Protein AF-A0A0D2MMM8-F1 (afdb_monomer)

pLDDT: mean 71.15, std 21.33, range [27.64, 94.31]

Radius of gyration: 20.74 Å; Cα contacts (8 Å, |Δi|>4): 134; chains: 1; bounding box: 39×38×93 Å

Structure (mmCIF, N/CA/C/O backbone):
data_AF-A0A0D2MMM8-F1
#
_entry.id   AF-A0A0D2MMM8-F1
#
loop_
_atom_site.group_PDB
_atom_site.id
_atom_site.type_symbol
_atom_site.label_atom_id
_atom_site.label_alt_id
_atom_site.label_comp_id
_atom_site.label_asym_id
_atom_site.label_entity_id
_atom_site.label_seq_id
_atom_site.pdbx_PDB_ins_code
_atom_site.Cartn_x
_atom_site.Cartn_y
_atom_site.Cartn_z
_atom_site.occupancy
_atom_site.B_iso_or_equiv
_atom_site.auth_seq_id
_atom_site.auth_comp_id
_atom_site.auth_asym_id
_atom_site.auth_atom_id
_atom_site.pdbx_PDB_model_num
ATOM 1 N N . VAL A 1 1 ? -11.284 23.312 9.040 1.00 32.44 1 VAL A N 1
ATOM 2 C CA . VAL A 1 1 ? -9.900 22.818 9.232 1.00 32.44 1 VAL A CA 1
ATOM 3 C C . VAL A 1 1 ? -9.971 21.723 10.280 1.00 32.44 1 VAL A C 1
ATOM 5 O O . VAL A 1 1 ? -10.141 22.041 11.447 1.00 32.44 1 VAL A O 1
ATOM 8 N N . TYR A 1 2 ? -10.001 20.458 9.862 1.00 27.64 2 TYR A N 1
ATOM 9 C CA . TYR A 1 2 ? -10.094 19.329 10.790 1.00 27.64 2 TYR A CA 1
ATOM 10 C C . TYR A 1 2 ? -8.681 18.893 11.203 1.00 27.64 2 TYR A C 1
ATOM 12 O O . TYR A 1 2 ? -7.832 18.751 10.319 1.00 27.64 2 TYR A O 1
ATOM 20 N N . PRO A 1 3 ? -8.394 18.715 12.502 1.00 31.02 3 PRO A N 1
ATOM 21 C CA . PRO A 1 3 ? -7.120 18.161 12.937 1.00 31.02 3 PRO A CA 1
ATOM 22 C C . PRO A 1 3 ? -7.066 16.672 12.576 1.00 31.02 3 PRO A C 1
ATOM 24 O O . PRO A 1 3 ? -8.048 15.952 12.742 1.00 31.02 3 PRO A O 1
ATOM 27 N N . ILE A 1 4 ? -5.923 16.220 12.065 1.00 35.84 4 ILE A N 1
ATOM 28 C CA . ILE A 1 4 ? -5.639 14.798 11.857 1.00 35.84 4 ILE A CA 1
ATOM 29 C C . ILE A 1 4 ? -5.143 14.252 13.198 1.00 35.84 4 ILE A C 1
ATOM 31 O O . ILE A 1 4 ? -4.140 14.733 13.725 1.00 35.84 4 ILE A O 1
ATOM 35 N N . PHE A 1 5 ? -5.864 13.283 13.755 1.00 39.22 5 PHE A N 1
ATOM 36 C CA . PHE A 1 5 ? -5.585 12.676 15.055 1.00 39.22 5 PHE A CA 1
ATOM 37 C C . PHE A 1 5 ? -5.089 11.239 14.866 1.00 39.22 5 PHE A C 1
ATOM 39 O O . PHE A 1 5 ? -5.664 10.482 14.089 1.00 39.22 5 PHE A O 1
ATOM 46 N N . PHE A 1 6 ? -4.038 10.858 15.590 1.00 39.97 6 PHE A N 1
ATOM 47 C CA . PHE A 1 6 ? -3.585 9.470 15.684 1.00 39.97 6 PHE A CA 1
ATOM 48 C C . PHE A 1 6 ? -4.071 8.859 17.000 1.00 39.97 6 PHE A C 1
ATOM 50 O O . PHE A 1 6 ? -3.842 9.465 18.051 1.00 39.97 6 PHE A O 1
ATOM 57 N N . PRO A 1 7 ? -4.649 7.650 16.996 1.00 39.62 7 PRO A N 1
ATOM 58 C CA . PRO A 1 7 ? -4.809 6.877 18.214 1.00 39.62 7 PRO A CA 1
ATOM 59 C C . PRO A 1 7 ? -3.517 6.119 18.527 1.00 39.62 7 PRO A C 1
ATOM 61 O O . PRO A 1 7 ? -3.037 5.315 17.730 1.00 39.62 7 PRO A O 1
ATOM 64 N N . ILE A 1 8 ? -2.969 6.353 19.716 1.00 43.00 8 ILE A N 1
ATOM 65 C CA . ILE A 1 8 ? -1.971 5.471 20.324 1.00 43.00 8 ILE A CA 1
ATOM 66 C C . ILE A 1 8 ? -2.743 4.562 21.284 1.00 43.00 8 ILE A C 1
ATOM 68 O O . ILE A 1 8 ? -3.225 5.024 22.318 1.00 43.00 8 ILE A O 1
ATOM 72 N N . PHE A 1 9 ? -2.904 3.283 20.939 1.00 40.59 9 PHE A N 1
ATOM 73 C CA . PHE A 1 9 ? -3.550 2.304 21.817 1.00 40.59 9 PHE A CA 1
ATOM 74 C C . PHE A 1 9 ? -2.547 1.787 22.856 1.00 40.59 9 PHE A C 1
ATOM 76 O O . PHE A 1 9 ? -1.789 0.854 22.604 1.00 40.59 9 PHE A O 1
ATOM 83 N N . GLY A 1 10 ? -2.539 2.400 24.040 1.00 35.59 10 GLY A N 1
ATOM 84 C CA . GLY A 1 10 ? -1.899 1.838 25.228 1.00 35.59 10 GLY A CA 1
ATOM 85 C C . GLY A 1 10 ? -2.845 0.859 25.924 1.00 35.59 10 GLY A C 1
ATOM 86 O O . GLY A 1 10 ? -3.932 1.244 26.353 1.00 35.59 10 GLY A O 1
ATOM 87 N N . PHE A 1 11 ? -2.450 -0.412 26.026 1.00 40.50 11 PHE A N 1
ATOM 88 C CA . PHE A 1 11 ? -3.162 -1.409 26.826 1.00 40.50 11 PHE A CA 1
ATOM 89 C C . PHE A 1 11 ? -3.193 -0.950 28.294 1.00 40.50 11 PHE A C 1
ATOM 91 O O . PHE A 1 11 ? -2.146 -0.762 28.905 1.00 40.50 11 PHE A O 1
ATOM 98 N N . GLN A 1 12 ? -4.403 -0.849 28.843 1.00 40.41 12 GLN A N 1
ATOM 99 C CA . GLN A 1 12 ? -4.768 -0.397 30.193 1.00 40.41 12 GLN A CA 1
ATOM 100 C C . GLN A 1 12 ? -4.979 1.118 30.356 1.00 40.41 12 GLN A C 1
ATOM 102 O O . GLN A 1 12 ? -4.049 1.901 30.504 1.00 40.41 12 GLN A O 1
ATOM 107 N N . SER A 1 13 ? -6.260 1.469 30.503 1.00 35.06 13 SER A N 1
ATOM 108 C CA . SER A 1 13 ? -6.807 2.767 30.924 1.00 35.06 13 SER A CA 1
ATOM 109 C C . SER A 1 13 ? -6.968 3.814 29.820 1.00 35.06 13 SER A C 1
ATOM 111 O O . SER A 1 13 ? -6.017 4.337 29.253 1.00 35.06 13 SER A O 1
ATOM 113 N N . SER A 1 14 ? -8.234 4.136 29.563 1.00 43.03 14 SER A N 1
ATOM 114 C CA . SER A 1 14 ? -8.752 5.136 28.636 1.00 43.03 14 SER A CA 1
ATOM 115 C C . SER A 1 14 ? -8.178 6.532 28.898 1.00 43.03 14 SER A C 1
ATOM 117 O O . SER A 1 14 ? -8.782 7.338 29.598 1.00 43.03 14 SER A O 1
ATOM 119 N N . PHE A 1 15 ? -7.033 6.850 28.305 1.00 37.38 15 PHE A N 1
ATOM 120 C CA . PHE A 1 15 ? -6.603 8.231 28.129 1.00 37.38 15 PHE A CA 1
ATOM 121 C C . PHE A 1 15 ? -6.276 8.463 26.660 1.00 37.38 15 PHE A C 1
ATOM 123 O O . PHE A 1 15 ? -5.220 8.091 26.156 1.00 37.38 15 PHE A O 1
ATOM 130 N N . LEU A 1 16 ? -7.222 9.106 25.979 1.00 37.97 16 LEU A N 1
ATOM 131 C CA . LEU A 1 16 ? -6.989 9.801 24.722 1.00 37.97 16 LEU A CA 1
ATOM 132 C C . LEU A 1 16 ? -6.010 10.943 25.029 1.00 37.97 16 LEU A C 1
ATOM 134 O O . LEU A 1 16 ? -6.403 12.018 25.478 1.00 37.97 16 LEU A O 1
ATOM 138 N N . ILE A 1 17 ? -4.711 10.691 24.878 1.00 36.75 17 ILE A N 1
ATOM 139 C CA . ILE A 1 17 ? -3.708 11.752 24.948 1.00 36.75 17 ILE A CA 1
ATOM 140 C C . ILE A 1 17 ? -3.686 12.426 23.579 1.00 36.75 17 ILE A C 1
ATOM 142 O O . ILE A 1 17 ? -3.093 11.939 22.619 1.00 36.75 17 ILE A O 1
ATOM 146 N N . PHE A 1 18 ? -4.380 13.559 23.501 1.00 43.94 18 PHE A N 1
ATOM 147 C CA . PHE A 1 18 ? -4.355 14.465 22.364 1.00 43.94 18 PHE A CA 1
ATOM 148 C C . PHE A 1 18 ? -3.032 15.223 22.386 1.00 43.94 18 PHE A C 1
ATOM 150 O O . PHE A 1 18 ? -2.858 16.149 23.177 1.00 43.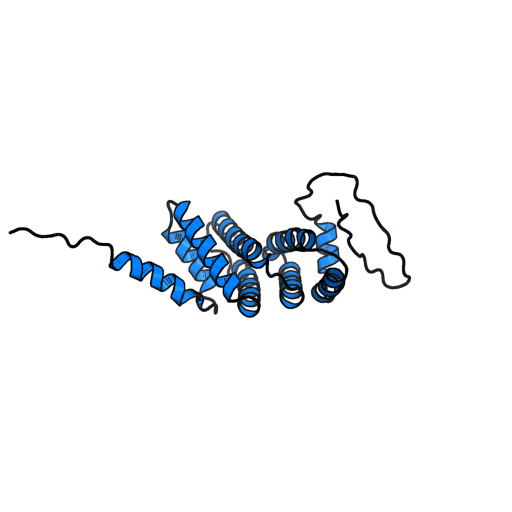94 18 PHE A O 1
ATOM 157 N N . VAL A 1 19 ? -2.083 14.845 21.535 1.00 38.44 19 VAL A N 1
ATOM 158 C CA . VAL A 1 19 ? -0.909 15.690 21.306 1.00 38.44 19 VAL A CA 1
ATOM 159 C C . VAL A 1 19 ? -1.266 16.678 20.194 1.00 38.44 19 VAL A C 1
ATOM 161 O O . VAL A 1 19 ? -1.402 16.255 19.045 1.00 38.44 19 VAL A O 1
ATOM 164 N N . PRO A 1 20 ? -1.444 17.982 20.477 1.00 34.56 20 PRO A N 1
ATOM 165 C CA . PRO A 1 20 ? -1.493 18.973 19.417 1.00 34.56 20 PRO A CA 1
ATOM 166 C C . PRO A 1 20 ? -0.119 19.005 18.743 1.00 34.56 20 PRO A C 1
ATOM 168 O O . PRO A 1 20 ? 0.879 19.384 19.357 1.00 34.56 20 PRO A O 1
ATOM 171 N N . LEU A 1 21 ? -0.057 18.583 17.479 1.00 40.50 21 LEU A N 1
ATOM 172 C CA . LEU A 1 21 ? 1.095 18.880 16.634 1.00 40.50 21 LEU A CA 1
ATOM 173 C C . LEU A 1 21 ? 1.266 20.410 16.601 1.00 40.50 21 LEU A C 1
ATOM 175 O O . LEU A 1 21 ? 0.274 21.119 16.385 1.00 40.50 21 LEU A O 1
ATOM 179 N N . PRO A 1 22 ? 2.482 20.941 16.829 1.00 38.69 22 PRO A N 1
ATOM 180 C CA . PRO A 1 22 ? 2.738 22.360 16.648 1.00 38.69 22 PRO A CA 1
ATOM 181 C C . PRO A 1 22 ? 2.322 22.757 15.227 1.00 38.69 22 PRO A C 1
ATOM 183 O O . PRO A 1 22 ? 2.541 22.029 14.261 1.00 38.69 22 PRO A O 1
ATOM 186 N N . GLN A 1 23 ? 1.624 23.883 15.152 1.00 37.81 23 GLN A N 1
ATOM 187 C CA . GLN A 1 23 ? 0.871 24.367 14.004 1.00 37.81 23 GLN A CA 1
ATOM 188 C C . GLN A 1 23 ? 1.589 24.240 12.647 1.00 37.81 23 GLN A C 1
ATOM 190 O O . GLN A 1 23 ? 2.749 24.607 12.504 1.00 37.81 23 GLN A O 1
ATOM 195 N N . SER A 1 24 ? 0.806 23.879 11.624 1.00 40.59 24 SER A N 1
ATOM 196 C CA . SER A 1 24 ? 0.919 24.416 10.260 1.00 40.59 24 SER A CA 1
ATOM 197 C C . SER A 1 24 ? 2.305 24.368 9.605 1.00 40.59 24 SER A C 1
ATOM 199 O O . SER A 1 24 ? 2.872 25.391 9.221 1.00 40.59 24 SER A O 1
ATOM 201 N N . GLN A 1 25 ? 2.774 23.163 9.324 1.00 36.97 25 GLN A N 1
ATOM 202 C CA . GLN A 1 25 ? 3.462 22.915 8.059 1.00 36.97 25 GLN A CA 1
ATOM 203 C C . GLN A 1 25 ? 2.637 21.864 7.317 1.00 36.97 25 GLN A C 1
ATOM 205 O O . GLN A 1 25 ? 2.041 20.995 7.960 1.00 36.97 25 GLN A O 1
ATOM 210 N N . SER A 1 26 ? 2.519 21.957 5.990 1.00 43.22 26 SER A N 1
ATOM 211 C CA . SER A 1 26 ? 2.053 20.821 5.197 1.00 43.22 26 SER A CA 1
ATOM 212 C C . SER A 1 26 ? 3.099 19.732 5.376 1.00 43.22 26 SER A C 1
ATOM 214 O O . SER A 1 26 ? 4.112 19.683 4.685 1.00 43.22 26 SER A O 1
ATOM 216 N N . VAL A 1 27 ? 2.935 18.914 6.413 1.00 52.97 27 VAL A N 1
ATOM 217 C CA . VAL A 1 27 ? 3.798 17.761 6.575 1.00 52.97 27 VAL A CA 1
ATOM 218 C C . VAL A 1 27 ? 3.262 16.734 5.590 1.00 52.97 27 VAL A C 1
ATOM 220 O O . VAL A 1 27 ? 2.479 15.858 5.936 1.00 52.97 27 VAL A O 1
ATOM 223 N N . ASP A 1 28 ? 3.660 16.899 4.331 1.00 64.00 28 ASP A N 1
ATOM 224 C CA . ASP A 1 28 ? 3.414 15.944 3.247 1.00 64.00 28 ASP A CA 1
ATOM 225 C C . ASP A 1 28 ? 4.255 14.665 3.444 1.00 64.00 28 ASP A C 1
ATOM 227 O O . ASP A 1 28 ? 4.241 13.757 2.623 1.00 64.00 28 ASP A O 1
ATOM 231 N N . VAL A 1 29 ? 4.996 14.583 4.558 1.00 75.38 29 VAL A N 1
ATOM 232 C CA . VAL A 1 29 ? 5.905 13.496 4.911 1.00 75.38 29 VAL A CA 1
ATOM 233 C C . VAL A 1 29 ? 5.495 12.879 6.242 1.00 75.38 29 VAL A C 1
ATOM 235 O O . VAL A 1 29 ? 5.492 13.523 7.290 1.00 75.38 29 VAL A O 1
ATOM 238 N N . PHE A 1 30 ? 5.201 11.587 6.235 1.00 80.12 30 PHE A N 1
ATOM 239 C CA . PHE A 1 30 ? 4.857 10.879 7.459 1.00 80.12 30 PHE A CA 1
ATOM 240 C C . PHE A 1 30 ? 6.073 10.740 8.400 1.00 80.12 30 PHE A C 1
ATOM 242 O O . PHE A 1 30 ? 7.132 10.279 7.962 1.00 80.12 30 PHE A O 1
ATOM 249 N N . PRO A 1 31 ? 5.967 11.070 9.703 1.00 85.00 31 PRO A N 1
ATOM 250 C CA . PRO A 1 31 ? 7.079 10.890 10.634 1.00 85.00 31 PRO A CA 1
ATOM 251 C C . PRO A 1 31 ? 7.471 9.411 10.777 1.00 85.00 31 PRO A C 1
ATOM 253 O O . PRO A 1 31 ? 6.665 8.595 11.222 1.00 85.00 31 PRO A O 1
ATOM 256 N N . LYS A 1 32 ? 8.730 9.060 10.478 1.00 85.06 32 LYS A N 1
ATOM 257 C CA . LYS A 1 32 ? 9.209 7.661 10.462 1.00 85.06 32 LYS A CA 1
ATOM 258 C C . LYS A 1 32 ? 8.888 6.874 11.741 1.00 85.06 32 LYS A C 1
ATOM 260 O O . LYS A 1 32 ? 8.350 5.778 11.660 1.00 85.06 32 LYS A O 1
ATOM 265 N N . LYS A 1 33 ? 9.139 7.454 12.921 1.00 85.88 33 LYS A N 1
ATOM 266 C CA . LYS A 1 33 ? 8.850 6.795 14.213 1.00 85.88 33 LYS A CA 1
ATOM 267 C C . LYS A 1 33 ? 7.362 6.504 14.419 1.00 85.88 33 LYS A C 1
ATOM 269 O O . LYS A 1 33 ? 7.003 5.494 15.017 1.00 85.88 33 LYS A O 1
ATOM 274 N N . ALA A 1 34 ? 6.494 7.395 13.938 1.00 85.38 34 ALA A N 1
ATOM 275 C CA . ALA A 1 34 ? 5.053 7.176 13.986 1.00 85.38 34 ALA A CA 1
ATOM 276 C C . ALA A 1 34 ? 4.642 6.063 13.013 1.00 85.38 34 ALA A C 1
ATOM 278 O O . ALA A 1 34 ? 3.766 5.271 13.341 1.00 85.38 34 ALA A O 1
ATOM 279 N N . LEU A 1 35 ? 5.296 5.976 11.846 1.00 87.94 35 LEU A N 1
ATOM 280 C CA . LEU A 1 35 ? 5.041 4.924 10.861 1.00 87.94 35 LEU A CA 1
ATOM 281 C C . LEU A 1 35 ? 5.418 3.549 11.413 1.00 87.94 35 LEU A C 1
ATOM 283 O O . LEU A 1 35 ? 4.623 2.623 11.324 1.00 87.94 35 LEU A O 1
ATOM 287 N N . GLU A 1 36 ? 6.602 3.442 12.021 1.00 89.06 36 GLU A N 1
ATOM 288 C CA . GLU A 1 36 ? 7.067 2.233 12.712 1.00 89.06 36 GLU A CA 1
ATOM 289 C C . GLU A 1 36 ? 6.074 1.817 13.801 1.00 89.06 36 GLU A C 1
ATOM 291 O O . GLU A 1 36 ? 5.611 0.682 13.815 1.00 89.06 36 GLU A O 1
ATOM 296 N N . SER A 1 37 ? 5.655 2.768 14.641 1.00 86.56 37 SER A N 1
ATOM 297 C CA . SER A 1 37 ? 4.711 2.491 15.729 1.00 86.56 37 SER A CA 1
ATOM 298 C C . SER A 1 37 ? 3.357 1.993 15.220 1.00 86.56 37 SER A C 1
ATOM 300 O O . SER A 1 37 ? 2.782 1.090 15.815 1.00 86.56 37 SER A O 1
ATOM 302 N N . LEU A 1 38 ? 2.836 2.568 14.131 1.00 86.56 38 LEU A N 1
ATOM 303 C CA . LEU A 1 38 ? 1.571 2.137 13.532 1.00 86.56 38 LEU A CA 1
ATOM 304 C C . LEU A 1 38 ? 1.667 0.780 12.847 1.00 86.56 38 LEU A C 1
ATOM 306 O O . LEU A 1 38 ? 0.745 -0.019 12.954 1.00 86.56 38 LEU A O 1
ATOM 310 N N . ARG A 1 39 ? 2.761 0.534 12.126 1.00 89.00 39 ARG A N 1
ATOM 311 C CA . ARG A 1 39 ? 3.032 -0.749 11.475 1.00 89.00 39 ARG A CA 1
ATOM 312 C C . ARG A 1 39 ? 3.073 -1.883 12.501 1.00 89.00 39 ARG A C 1
ATOM 314 O O . ARG A 1 39 ? 2.604 -2.977 12.212 1.00 89.00 39 ARG A O 1
ATOM 321 N N . ASP A 1 40 ? 3.594 -1.605 13.693 1.00 88.75 40 ASP A N 1
ATOM 322 C CA . ASP A 1 40 ? 3.701 -2.581 14.779 1.00 88.75 40 ASP A CA 1
ATOM 323 C C . ASP A 1 40 ? 2.354 -2.834 15.494 1.00 88.75 40 ASP A C 1
ATOM 325 O O . ASP A 1 40 ? 2.243 -3.758 16.307 1.00 88.75 40 ASP A O 1
ATOM 329 N N . ILE A 1 41 ? 1.301 -2.060 15.187 1.00 86.88 41 ILE A N 1
ATOM 330 C CA . ILE A 1 41 ? -0.057 -2.337 15.668 1.00 86.88 41 ILE A CA 1
ATOM 331 C C . ILE A 1 41 ? -0.587 -3.575 14.952 1.00 86.88 41 ILE A C 1
ATOM 333 O O . ILE A 1 41 ? -0.784 -3.598 13.735 1.00 86.88 41 ILE A O 1
ATOM 337 N N . LYS A 1 42 ? -0.892 -4.603 15.743 1.00 84.62 42 LYS A N 1
ATOM 338 C CA . LYS A 1 42 ? -1.576 -5.793 15.251 1.00 84.62 42 LYS A CA 1
ATOM 339 C C . LYS A 1 42 ? -2.919 -5.402 14.627 1.00 84.62 42 LYS A C 1
ATOM 341 O O . LYS A 1 42 ? -3.710 -4.703 15.254 1.00 84.62 42 LYS A O 1
ATOM 346 N N . ASP A 1 43 ? -3.171 -5.900 13.420 1.00 85.56 43 ASP A N 1
ATOM 347 C CA . ASP 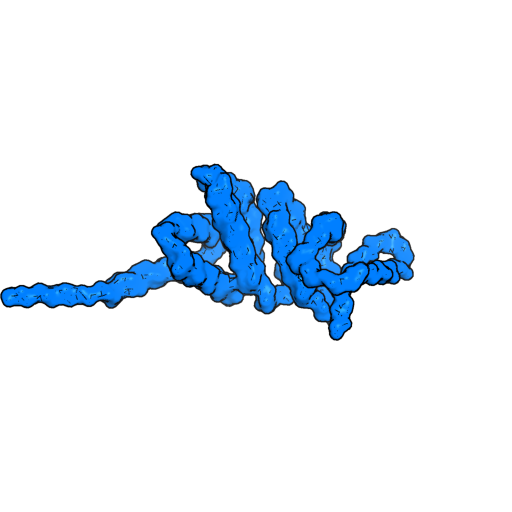A 1 43 ? -4.403 -5.659 12.664 1.00 85.56 43 ASP A CA 1
ATOM 348 C C . ASP A 1 43 ? -4.682 -4.159 12.435 1.00 85.56 43 ASP A C 1
ATOM 350 O O . ASP A 1 43 ? -5.826 -3.705 12.503 1.00 85.56 43 ASP A O 1
ATOM 354 N N . ILE A 1 44 ? -3.634 -3.377 12.136 1.00 89.00 44 ILE A N 1
ATOM 355 C CA . ILE A 1 44 ? -3.739 -1.934 11.862 1.00 89.00 44 ILE A CA 1
ATOM 356 C C . ILE A 1 44 ? -4.835 -1.596 10.839 1.00 89.00 44 ILE A C 1
ATOM 358 O O . ILE A 1 44 ? -5.553 -0.615 11.022 1.00 89.00 44 ILE A O 1
ATOM 362 N N . GLY A 1 45 ? -5.038 -2.426 9.810 1.00 90.12 45 GLY A N 1
ATOM 363 C CA . GLY A 1 45 ? -6.119 -2.239 8.842 1.00 90.12 45 GLY A CA 1
ATOM 364 C C . GLY A 1 45 ? -7.511 -2.206 9.484 1.00 90.12 45 GLY A C 1
ATOM 365 O O . GLY A 1 45 ? -8.324 -1.352 9.134 1.00 90.12 45 GLY A O 1
ATOM 366 N N . ALA A 1 46 ? -7.775 -3.068 10.469 1.00 90.75 46 ALA A N 1
ATOM 367 C CA . ALA A 1 46 ? -9.045 -3.088 11.194 1.00 90.75 46 ALA A CA 1
ATOM 368 C C . ALA A 1 46 ? -9.205 -1.852 12.091 1.00 90.75 46 ALA A C 1
ATOM 370 O O . ALA A 1 46 ? -10.281 -1.259 12.142 1.00 90.75 46 ALA A O 1
ATOM 371 N N . VAL A 1 47 ? -8.125 -1.415 12.747 1.00 90.56 47 VAL A N 1
ATOM 372 C CA . VAL A 1 47 ? -8.133 -0.184 13.553 1.00 90.56 47 VAL A CA 1
ATOM 373 C C . VAL A 1 47 ? -8.461 1.030 12.680 1.00 90.56 47 VAL A C 1
ATOM 375 O O . VAL A 1 47 ? -9.322 1.833 13.033 1.00 90.56 47 VAL A O 1
ATOM 378 N N . LEU A 1 48 ? -7.817 1.151 11.517 1.00 91.19 48 LEU A N 1
ATOM 379 C CA . LEU A 1 48 ? -8.076 2.236 10.569 1.00 91.19 48 LEU A CA 1
ATOM 380 C C . LEU A 1 48 ? -9.488 2.171 9.982 1.00 91.19 48 LEU A C 1
ATOM 382 O O . LEU A 1 48 ? -10.105 3.215 9.780 1.00 91.19 48 LEU A O 1
ATOM 386 N N . LEU A 1 49 ? -10.019 0.967 9.754 1.00 92.31 49 LEU A N 1
ATOM 387 C CA . LEU A 1 49 ? -11.396 0.787 9.310 1.00 92.31 49 LEU A CA 1
ATOM 388 C C . LEU A 1 49 ? -12.385 1.342 10.340 1.00 92.31 49 LEU A C 1
ATOM 390 O O . LEU A 1 49 ? -13.273 2.100 9.958 1.00 92.31 49 LEU A O 1
ATOM 394 N N . GLU A 1 50 ? -12.233 1.017 11.625 1.00 91.25 50 GLU A N 1
ATOM 395 C CA . GLU A 1 50 ? -13.110 1.568 12.668 1.00 91.25 50 GLU A CA 1
ATOM 396 C C . GLU A 1 50 ? -13.007 3.097 12.746 1.00 91.25 50 GLU A C 1
ATOM 398 O O . GLU A 1 50 ? -14.029 3.780 12.745 1.00 91.25 50 GLU A O 1
ATOM 403 N N . LEU A 1 51 ? -11.793 3.656 12.688 1.00 87.50 51 LEU A N 1
ATOM 404 C CA . LEU A 1 51 ? -11.603 5.112 12.663 1.00 87.50 51 LEU A CA 1
ATOM 405 C C . LEU A 1 51 ? -12.268 5.769 11.453 1.00 87.50 51 LEU A C 1
ATOM 407 O O . LEU A 1 51 ? -12.842 6.844 11.592 1.00 87.50 51 LEU A O 1
ATOM 411 N N . SER A 1 52 ? -12.225 5.129 10.281 1.00 88.31 52 SER A N 1
ATOM 412 C CA . SER A 1 52 ? -12.834 5.661 9.054 1.00 88.31 52 SER A CA 1
ATOM 413 C C . SER A 1 52 ? -14.360 5.789 9.131 1.00 88.31 52 SER A C 1
ATOM 415 O O . SER A 1 52 ? -14.949 6.578 8.395 1.00 88.31 52 SER A O 1
ATOM 417 N N . LYS A 1 53 ? -15.013 5.037 10.029 1.00 88.25 53 LYS A N 1
ATOM 418 C CA . LYS A 1 53 ? -16.467 5.121 10.242 1.00 88.25 53 LYS A CA 1
ATOM 419 C C . LYS A 1 53 ? -16.857 6.365 11.037 1.00 88.25 53 LYS A C 1
ATOM 421 O O . LYS A 1 53 ? -17.962 6.871 10.867 1.00 88.25 53 LYS A O 1
ATOM 426 N N . GLU A 1 54 ? -15.963 6.841 11.900 1.00 88.69 54 GLU A N 1
ATOM 427 C CA . GLU A 1 54 ? -16.200 7.981 12.790 1.00 88.69 54 GLU A CA 1
ATOM 428 C C . GLU A 1 54 ? -15.561 9.280 12.276 1.00 88.69 54 GLU A C 1
ATOM 430 O O . GLU A 1 54 ? -16.078 10.372 12.519 1.00 88.69 54 GLU A O 1
ATOM 435 N N . PHE A 1 55 ? -14.455 9.178 11.535 1.00 86.38 55 PHE A N 1
ATOM 436 C CA . PHE A 1 55 ? -13.648 10.310 11.089 1.00 86.38 55 PHE A CA 1
ATOM 437 C C . PHE A 1 55 ? -13.322 10.214 9.597 1.00 86.38 55 PHE A C 1
ATOM 439 O O . PHE A 1 55 ? -13.032 9.141 9.073 1.00 86.38 55 PHE A O 1
ATOM 446 N N . ASN A 1 56 ? -13.267 11.362 8.912 1.00 86.12 56 ASN A N 1
ATOM 447 C CA . ASN A 1 56 ? -12.660 11.412 7.583 1.00 86.12 56 ASN A CA 1
ATOM 448 C C . ASN A 1 56 ? -11.134 11.331 7.731 1.00 86.12 56 ASN A C 1
ATOM 450 O O . ASN A 1 56 ? -10.485 12.306 8.119 1.00 86.12 56 ASN A O 1
ATOM 454 N N . ILE A 1 57 ? -10.586 10.161 7.408 1.00 88.12 57 ILE A N 1
ATOM 455 C CA . ILE A 1 57 ? -9.153 9.874 7.475 1.00 88.12 57 ILE A CA 1
ATOM 456 C C . ILE A 1 57 ? -8.496 9.778 6.091 1.00 88.12 57 ILE A C 1
ATOM 458 O O . ILE A 1 57 ? -7.343 9.373 6.012 1.00 88.12 57 ILE A O 1
ATOM 462 N N . ASP A 1 58 ? -9.162 10.175 5.002 1.00 87.38 58 ASP A N 1
ATOM 463 C CA . ASP A 1 58 ? -8.676 9.950 3.627 1.00 87.38 58 ASP A CA 1
ATOM 464 C C . ASP A 1 58 ? -7.286 10.548 3.391 1.00 87.38 58 ASP A C 1
ATOM 466 O O . ASP A 1 58 ? -6.383 9.893 2.873 1.00 87.38 58 ASP A O 1
ATOM 470 N N . ARG A 1 59 ? -7.079 11.793 3.841 1.00 87.31 59 ARG A N 1
ATOM 471 C CA . ARG A 1 59 ? -5.773 12.460 3.739 1.00 87.31 59 ARG A CA 1
ATOM 472 C C . ARG A 1 59 ? -4.707 11.753 4.570 1.00 87.31 59 ARG A C 1
ATOM 474 O O . ARG A 1 59 ? -3.554 11.676 4.162 1.00 87.31 59 ARG A O 1
ATOM 481 N N . PHE A 1 60 ? -5.085 11.271 5.748 1.00 88.25 60 PHE A N 1
ATOM 482 C CA . PHE A 1 60 ? -4.177 10.537 6.616 1.00 88.25 60 PHE A CA 1
ATOM 483 C C . PHE A 1 60 ? -3.767 9.204 5.980 1.00 88.25 60 PHE A C 1
ATOM 485 O O . PHE A 1 60 ? -2.577 8.898 5.938 1.00 88.25 60 PHE A O 1
ATOM 492 N N . LEU A 1 61 ? -4.734 8.466 5.427 1.00 91.00 61 LEU A N 1
ATOM 493 C CA . LEU A 1 61 ? -4.498 7.234 4.683 1.00 91.00 61 LEU A CA 1
ATOM 494 C C . LEU A 1 61 ? -3.584 7.486 3.488 1.00 91.00 61 LEU A C 1
ATOM 496 O O . LEU A 1 61 ? -2.618 6.756 3.332 1.00 91.00 61 LEU A O 1
ATOM 500 N N . ALA A 1 62 ? -3.822 8.535 2.697 1.00 90.81 62 ALA A N 1
ATOM 501 C CA . ALA A 1 62 ? -2.974 8.873 1.554 1.00 90.81 62 ALA A CA 1
ATOM 502 C C . ALA A 1 62 ? -1.494 9.024 1.957 1.00 90.81 62 ALA A C 1
ATOM 504 O O . ALA A 1 62 ? -0.630 8.322 1.435 1.00 90.81 62 ALA A O 1
ATOM 505 N N . ILE A 1 63 ? -1.212 9.873 2.952 1.00 89.75 63 ILE A N 1
ATOM 506 C CA . ILE A 1 63 ? 0.160 10.149 3.410 1.00 89.75 63 ILE A CA 1
ATOM 507 C C . ILE A 1 63 ? 0.789 8.897 4.047 1.00 89.75 63 ILE A C 1
ATOM 509 O O . ILE A 1 63 ? 1.970 8.617 3.843 1.00 89.75 63 ILE A O 1
ATOM 513 N N . GLN A 1 64 ? 0.016 8.129 4.823 1.00 90.81 64 GLN A N 1
ATOM 514 C CA . GLN A 1 64 ? 0.492 6.889 5.440 1.00 90.81 64 GLN A CA 1
ATOM 515 C C . GLN A 1 64 ? 0.837 5.829 4.387 1.00 90.81 64 GLN A C 1
ATOM 517 O O . GLN A 1 64 ? 1.905 5.226 4.456 1.00 90.81 64 GLN A O 1
ATOM 522 N N . LEU A 1 65 ? -0.055 5.602 3.424 1.00 93.62 65 LEU A N 1
ATOM 523 C CA . LEU A 1 65 ? 0.108 4.612 2.364 1.00 93.62 65 LEU A CA 1
ATOM 524 C C . LEU A 1 65 ? 1.330 4.927 1.501 1.00 93.62 65 LEU A C 1
ATOM 526 O O . LEU A 1 65 ? 2.129 4.033 1.233 1.00 93.62 65 LEU A O 1
ATOM 530 N N . GLU A 1 66 ? 1.531 6.194 1.134 1.00 92.81 66 GLU A N 1
ATOM 531 C CA . GLU A 1 66 ? 2.745 6.615 0.431 1.00 92.81 66 GLU A CA 1
ATOM 532 C C . GLU A 1 66 ? 4.014 6.317 1.234 1.00 92.81 66 GLU A C 1
ATOM 534 O O . GLU A 1 66 ? 4.982 5.789 0.685 1.00 92.81 66 GLU A O 1
ATOM 539 N N . ALA A 1 67 ? 4.003 6.597 2.539 1.00 91.94 67 ALA A N 1
ATOM 540 C CA . ALA A 1 67 ? 5.149 6.338 3.399 1.00 91.94 67 ALA A CA 1
ATOM 541 C C . ALA A 1 67 ? 5.426 4.834 3.573 1.00 91.94 67 ALA A C 1
ATOM 543 O O . ALA A 1 67 ? 6.588 4.428 3.612 1.00 91.94 67 ALA A O 1
ATOM 544 N N . LEU A 1 68 ? 4.384 3.995 3.635 1.00 93.25 68 LEU A N 1
ATOM 545 C CA . LEU A 1 68 ? 4.529 2.537 3.632 1.00 93.25 68 LEU A CA 1
ATOM 546 C C . LEU A 1 68 ? 5.161 2.049 2.324 1.00 93.25 68 LEU A C 1
ATOM 548 O O . LEU A 1 68 ? 6.083 1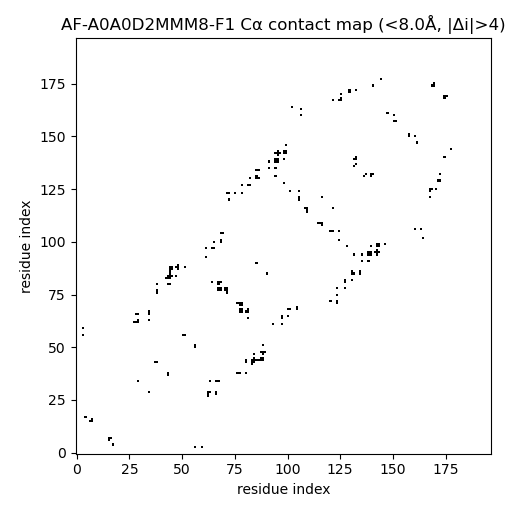.235 2.369 1.00 93.25 68 LEU A O 1
ATOM 552 N N . VAL A 1 69 ? 4.726 2.571 1.170 1.00 93.19 69 VAL A N 1
ATOM 553 C CA . VAL A 1 69 ? 5.326 2.249 -0.138 1.00 93.19 69 VAL A CA 1
ATOM 554 C C . VAL A 1 69 ? 6.806 2.635 -0.168 1.00 93.19 69 VAL A C 1
ATOM 556 O O . VAL A 1 69 ? 7.639 1.823 -0.565 1.00 93.19 69 VAL A O 1
ATOM 559 N N . ASP A 1 70 ? 7.153 3.830 0.315 1.00 90.19 70 ASP A N 1
ATOM 560 C CA . ASP A 1 70 ? 8.537 4.319 0.332 1.00 90.19 70 ASP A CA 1
ATOM 561 C C . ASP A 1 70 ? 9.475 3.467 1.211 1.00 90.19 70 ASP A C 1
ATOM 563 O O . ASP A 1 70 ? 10.685 3.453 0.982 1.00 90.19 70 ASP A O 1
ATOM 567 N N . GLN A 1 71 ? 8.945 2.755 2.213 1.00 89.44 71 GLN A N 1
ATOM 568 C CA . GLN A 1 71 ? 9.727 1.861 3.080 1.00 89.44 71 GLN A CA 1
ATOM 569 C C . GLN A 1 71 ? 9.651 0.373 2.680 1.00 89.44 71 GLN A C 1
ATOM 571 O O . GLN A 1 71 ? 10.468 -0.423 3.141 1.00 89.44 71 GLN A O 1
ATOM 576 N N . SER A 1 72 ? 8.718 -0.010 1.803 1.00 88.75 72 SER A N 1
ATOM 577 C CA . SER A 1 72 ? 8.404 -1.415 1.487 1.00 88.75 72 SER A CA 1
ATOM 578 C C . SER A 1 72 ? 9.544 -2.196 0.830 1.00 88.75 72 SER A C 1
ATOM 580 O O . SER A 1 72 ? 9.591 -3.415 0.950 1.00 88.75 72 SER A O 1
ATOM 582 N N . SER A 1 73 ? 10.481 -1.516 0.165 1.00 82.81 73 SER A N 1
ATOM 583 C CA . SER A 1 73 ? 11.661 -2.157 -0.428 1.00 82.81 73 SER A CA 1
ATOM 584 C C . SER A 1 73 ? 12.772 -2.475 0.575 1.00 82.81 73 SER A C 1
ATOM 586 O O . SER A 1 73 ? 13.738 -3.135 0.203 1.00 82.81 73 SER A O 1
ATOM 588 N N . TYR A 1 74 ? 12.696 -1.946 1.800 1.00 83.38 74 TYR A N 1
ATOM 589 C CA . TYR A 1 74 ? 13.760 -2.057 2.802 1.00 83.38 74 TYR A CA 1
ATOM 590 C C . TYR A 1 74 ? 13.467 -3.103 3.877 1.00 83.38 74 TYR A C 1
ATOM 592 O O . TYR A 1 74 ? 14.403 -3.690 4.414 1.00 83.38 74 TYR A O 1
ATOM 600 N N . ASP A 1 75 ? 12.194 -3.299 4.220 1.00 85.25 75 ASP A N 1
ATOM 601 C CA . ASP A 1 75 ? 11.763 -4.196 5.291 1.00 85.25 75 ASP A CA 1
ATOM 602 C C . ASP A 1 75 ? 10.348 -4.716 4.993 1.00 85.25 75 ASP A C 1
ATOM 604 O O . ASP A 1 75 ? 9.419 -3.950 4.706 1.00 85.25 75 ASP A O 1
ATOM 608 N N . ASP A 1 76 ? 10.199 -6.038 5.070 1.00 86.12 76 ASP A N 1
ATOM 609 C CA . ASP A 1 76 ? 8.977 -6.749 4.709 1.00 86.12 76 ASP A CA 1
ATOM 610 C C . ASP A 1 76 ? 7.767 -6.350 5.559 1.00 86.12 76 ASP A C 1
ATOM 612 O O . ASP A 1 76 ? 6.628 -6.340 5.088 1.00 86.12 76 ASP A O 1
ATOM 616 N N . SER A 1 77 ? 8.005 -5.952 6.809 1.00 89.69 77 SER A N 1
ATOM 617 C CA . SER A 1 77 ? 6.948 -5.538 7.729 1.00 89.69 77 SER A CA 1
ATOM 618 C C . SER A 1 77 ? 6.137 -4.347 7.200 1.00 89.69 77 SER A C 1
ATOM 620 O O . SER A 1 77 ? 4.941 -4.249 7.482 1.00 89.69 77 SER A O 1
ATOM 622 N N . TYR A 1 78 ? 6.739 -3.464 6.391 1.00 91.56 78 TYR A N 1
ATOM 623 C CA . TYR A 1 78 ? 6.031 -2.320 5.810 1.00 91.56 78 TYR A CA 1
ATOM 624 C C . TYR A 1 78 ? 5.056 -2.732 4.708 1.00 91.56 78 TYR A C 1
ATOM 626 O O . TYR A 1 78 ? 3.924 -2.245 4.700 1.00 91.56 78 TYR A O 1
ATOM 634 N N . HIS A 1 79 ? 5.443 -3.643 3.808 1.00 89.69 79 HIS A N 1
ATOM 635 C CA . HIS A 1 79 ? 4.527 -4.072 2.750 1.00 89.69 79 HIS A CA 1
ATOM 636 C C . HIS A 1 79 ? 3.433 -5.009 3.289 1.00 89.69 79 HIS A C 1
ATOM 638 O O . HIS A 1 79 ? 2.317 -5.002 2.773 1.00 89.69 79 HIS A O 1
ATOM 644 N N . LEU A 1 80 ? 3.697 -5.756 4.370 1.00 92.06 80 LEU A N 1
ATOM 645 C CA . LEU A 1 80 ? 2.665 -6.517 5.085 1.00 92.06 80 LEU A CA 1
ATOM 646 C C . LEU A 1 80 ? 1.627 -5.599 5.746 1.00 92.06 80 LEU A C 1
ATOM 648 O O . LEU A 1 80 ? 0.425 -5.841 5.617 1.00 92.06 80 LEU A O 1
ATOM 652 N N . ALA A 1 81 ? 2.065 -4.518 6.400 1.00 93.00 81 ALA A N 1
ATOM 653 C CA . ALA A 1 81 ? 1.150 -3.511 6.935 1.00 93.00 81 ALA A CA 1
ATOM 654 C C . ALA A 1 81 ? 0.347 -2.836 5.813 1.00 93.00 81 ALA A C 1
ATOM 656 O O . ALA A 1 81 ? -0.865 -2.682 5.933 1.00 93.00 81 ALA A O 1
ATOM 657 N N . LEU A 1 82 ? 0.995 -2.512 4.691 1.00 94.19 82 LEU A N 1
ATOM 658 C CA . LEU A 1 82 ? 0.336 -1.954 3.512 1.00 94.19 82 LEU A CA 1
ATOM 659 C C . LEU A 1 82 ? -0.777 -2.870 2.980 1.00 94.19 82 LEU A C 1
ATOM 661 O O . LEU A 1 82 ? -1.901 -2.412 2.780 1.00 94.19 82 LEU A O 1
ATOM 665 N N . ILE A 1 83 ? -0.494 -4.165 2.814 1.00 93.56 83 ILE A N 1
ATOM 666 C CA . ILE A 1 83 ? -1.489 -5.167 2.404 1.00 93.56 83 ILE A CA 1
ATOM 667 C C . ILE A 1 83 ? -2.646 -5.224 3.406 1.00 93.56 83 ILE A C 1
ATOM 669 O O . ILE A 1 83 ? -3.802 -5.183 2.994 1.00 93.56 83 ILE A O 1
ATOM 673 N N . SER A 1 84 ? -2.351 -5.240 4.712 1.00 94.00 84 SER A N 1
ATOM 674 C CA . SER A 1 84 ? -3.382 -5.251 5.759 1.00 94.00 84 SER A CA 1
ATOM 675 C C . SER A 1 84 ? -4.340 -4.061 5.643 1.00 94.00 84 SER A C 1
ATOM 677 O O . SER A 1 84 ? -5.556 -4.236 5.764 1.00 94.00 84 SER A O 1
ATOM 679 N N . VAL A 1 85 ? -3.821 -2.860 5.360 1.00 94.31 85 VAL A N 1
ATOM 680 C CA . VAL A 1 85 ? -4.652 -1.665 5.152 1.00 94.31 85 VAL A CA 1
ATOM 681 C C . VAL A 1 85 ? -5.484 -1.782 3.873 1.00 94.31 85 VAL A C 1
ATOM 683 O O . VAL A 1 85 ? -6.683 -1.520 3.924 1.00 94.31 85 VAL A O 1
ATOM 686 N N . ILE A 1 86 ? -4.893 -2.221 2.756 1.00 94.00 86 ILE A N 1
ATOM 687 C CA . ILE A 1 86 ? -5.590 -2.393 1.465 1.00 94.00 86 ILE A CA 1
ATOM 688 C C . ILE A 1 86 ? -6.722 -3.430 1.550 1.00 94.00 86 ILE A C 1
ATOM 690 O O . ILE A 1 86 ? -7.756 -3.257 0.900 1.00 94.00 86 ILE A O 1
ATOM 694 N N . ASP A 1 87 ? -6.540 -4.494 2.335 1.00 93.44 87 ASP A N 1
ATOM 695 C CA . ASP A 1 87 ? -7.551 -5.540 2.539 1.00 93.44 87 ASP A CA 1
ATOM 696 C C . ASP A 1 87 ? -8.684 -5.115 3.480 1.00 93.44 87 ASP A C 1
ATOM 698 O O . ASP A 1 87 ? -9.790 -5.649 3.392 1.00 93.44 87 ASP A O 1
ATOM 702 N N . SER A 1 88 ? -8.430 -4.161 4.377 1.00 92.81 88 SER A N 1
ATOM 703 C CA . SER A 1 88 ? -9.385 -3.797 5.431 1.00 92.81 88 SER A CA 1
ATOM 704 C C . SER A 1 88 ? -10.148 -2.508 5.136 1.00 92.81 88 SER A C 1
ATOM 706 O O . SER A 1 88 ? -11.338 -2.410 5.435 1.00 92.81 88 SER A O 1
ATOM 708 N N . VAL A 1 89 ? -9.474 -1.499 4.581 1.00 91.56 89 VAL A N 1
ATOM 709 C CA . VAL A 1 89 ? -10.009 -0.140 4.438 1.00 91.56 89 VAL A CA 1
ATOM 710 C C . VAL A 1 89 ? -10.459 0.105 2.991 1.00 91.56 89 VAL A C 1
ATOM 712 O O . VAL A 1 89 ? -9.712 -0.198 2.061 1.00 91.56 89 VAL A O 1
ATOM 715 N N . PRO A 1 90 ? -11.651 0.684 2.744 1.00 88.44 90 PRO A N 1
ATOM 716 C CA . PRO A 1 90 ? -12.071 1.068 1.398 1.00 88.44 90 PRO A CA 1
ATOM 717 C C . PRO A 1 90 ? -11.198 2.204 0.838 1.00 88.44 90 PRO A C 1
ATOM 719 O O . PRO A 1 90 ? -11.333 3.354 1.240 1.00 88.44 90 PRO A O 1
ATOM 722 N N . LEU A 1 91 ? -10.336 1.910 -0.137 1.00 88.00 91 LEU A N 1
ATOM 723 C CA . LEU A 1 91 ? -9.346 2.852 -0.684 1.00 88.00 91 LEU A CA 1
ATOM 724 C C . LEU A 1 91 ? -9.774 3.518 -1.998 1.00 88.00 91 LEU A C 1
ATOM 726 O O . LEU A 1 91 ? -8.921 3.938 -2.766 1.00 88.00 91 LEU A O 1
ATOM 730 N N . ARG A 1 92 ? -11.074 3.605 -2.305 1.00 80.00 92 ARG A N 1
ATOM 731 C CA . ARG A 1 92 ? -11.577 3.876 -3.673 1.00 80.00 92 ARG A CA 1
ATOM 732 C C . ARG A 1 92 ? -10.894 5.040 -4.408 1.00 80.00 92 ARG A C 1
ATOM 734 O O . ARG A 1 92 ? -10.550 4.873 -5.568 1.00 80.00 92 ARG A O 1
ATOM 741 N N . ASN A 1 93 ? -10.665 6.170 -3.739 1.00 87.56 93 ASN A N 1
ATOM 742 C CA . ASN A 1 93 ? -10.044 7.362 -4.344 1.00 87.56 93 ASN A CA 1
ATOM 743 C C . ASN A 1 93 ? -8.509 7.400 -4.199 1.00 87.56 93 ASN A C 1
ATOM 745 O O . ASN A 1 93 ? -7.868 8.362 -4.607 1.00 87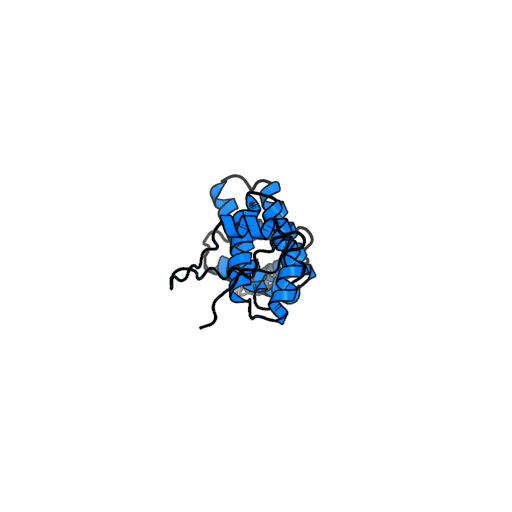.56 93 ASN A O 1
ATOM 749 N N . LEU A 1 94 ? -7.930 6.386 -3.557 1.00 91.00 94 LEU A N 1
ATOM 750 C CA . LEU A 1 94 ? -6.507 6.263 -3.248 1.00 91.00 94 LEU A CA 1
ATOM 751 C C . LEU A 1 94 ? -5.827 5.146 -4.054 1.00 91.00 94 LEU A C 1
ATOM 753 O O . LEU A 1 94 ? -4.605 5.035 -3.998 1.00 91.00 94 LEU A O 1
ATOM 757 N N . VAL A 1 95 ? -6.586 4.340 -4.811 1.00 92.50 95 VAL A N 1
ATOM 758 C CA . VAL A 1 95 ? -6.031 3.273 -5.662 1.00 92.50 95 VAL A CA 1
ATOM 759 C C . VAL A 1 95 ? -5.120 3.852 -6.744 1.00 92.50 95 VAL A C 1
ATOM 761 O O . VAL A 1 95 ? -3.983 3.413 -6.887 1.00 92.50 95 VAL A O 1
ATOM 764 N N . ASP A 1 96 ? -5.581 4.867 -7.465 1.00 92.19 96 ASP A N 1
ATOM 765 C CA . ASP A 1 96 ? -4.814 5.455 -8.563 1.00 92.19 96 ASP A CA 1
ATOM 766 C C . ASP A 1 96 ? -3.480 6.063 -8.095 1.00 92.19 96 ASP A C 1
ATOM 768 O O . ASP A 1 96 ? -2.428 5.663 -8.609 1.00 92.19 96 ASP A O 1
ATOM 772 N N . PRO A 1 97 ? -3.451 6.946 -7.070 1.00 92.06 97 PRO A N 1
ATOM 773 C CA . PRO A 1 97 ? -2.191 7.512 -6.602 1.00 92.06 97 PRO A CA 1
ATOM 774 C C . PRO A 1 97 ? -1.256 6.454 -6.005 1.00 92.06 97 PRO A C 1
ATOM 776 O O . PRO A 1 97 ? -0.043 6.553 -6.201 1.00 92.06 97 PRO A O 1
ATOM 779 N N . ILE A 1 98 ? -1.773 5.420 -5.323 1.00 93.69 98 ILE A N 1
ATOM 780 C CA . ILE A 1 98 ? -0.900 4.401 -4.730 1.00 93.69 98 ILE A CA 1
ATOM 781 C C . ILE A 1 98 ? -0.290 3.472 -5.780 1.00 93.69 98 ILE A C 1
ATOM 783 O O . ILE A 1 98 ? 0.894 3.150 -5.687 1.00 93.69 98 ILE A O 1
ATOM 787 N N . VAL A 1 99 ? -1.051 3.078 -6.806 1.00 92.94 99 VAL A N 1
ATOM 788 C CA . VAL A 1 99 ? -0.532 2.269 -7.919 1.00 92.94 99 VAL A CA 1
ATOM 789 C C . VAL A 1 99 ? 0.574 3.036 -8.638 1.00 92.94 99 VAL A C 1
ATOM 791 O O . VAL A 1 99 ? 1.684 2.519 -8.774 1.00 92.94 99 VAL A O 1
ATOM 794 N N . SER A 1 100 ? 0.319 4.294 -9.002 1.00 91.56 100 SER A N 1
ATOM 795 C CA . SER A 1 100 ? 1.311 5.164 -9.640 1.00 91.56 100 SER A CA 1
ATOM 796 C C . SER A 1 100 ? 2.562 5.345 -8.779 1.00 91.56 100 SER A C 1
ATOM 798 O O . SER A 1 100 ? 3.684 5.258 -9.283 1.00 91.56 100 SER A O 1
ATOM 800 N N . LYS A 1 101 ? 2.400 5.524 -7.461 1.00 92.44 101 LYS A N 1
ATOM 801 C CA . LYS A 1 101 ? 3.518 5.614 -6.513 1.00 92.44 101 LYS A CA 1
ATOM 802 C C . LYS A 1 101 ? 4.352 4.330 -6.488 1.00 92.44 101 LYS A C 1
ATOM 804 O O . LYS A 1 101 ? 5.575 4.421 -6.560 1.00 92.44 101 LYS A O 1
ATOM 809 N N . ILE A 1 102 ? 3.725 3.152 -6.414 1.00 91.81 102 ILE A N 1
ATOM 810 C CA . ILE A 1 102 ? 4.430 1.858 -6.404 1.00 91.81 102 ILE A CA 1
ATOM 811 C C . ILE A 1 102 ? 5.243 1.688 -7.689 1.00 91.81 102 ILE A C 1
ATOM 813 O O . ILE A 1 102 ? 6.443 1.419 -7.620 1.00 91.81 102 ILE A O 1
ATOM 817 N N . LEU A 1 103 ? 4.619 1.894 -8.852 1.00 89.12 103 LEU A N 1
ATOM 818 C CA . LEU A 1 103 ? 5.285 1.744 -10.149 1.00 89.12 103 LEU A CA 1
ATOM 819 C C . LEU A 1 103 ? 6.451 2.729 -10.299 1.00 89.12 103 LEU A C 1
ATOM 821 O O . LEU A 1 103 ? 7.549 2.328 -10.693 1.00 89.12 103 LEU A O 1
ATOM 825 N N . LEU A 1 104 ? 6.258 3.988 -9.898 1.00 88.00 104 LEU A N 1
ATOM 826 C CA . LEU A 1 104 ? 7.313 5.000 -9.893 1.00 88.00 104 LEU A CA 1
ATOM 827 C C . LEU A 1 104 ? 8.478 4.622 -8.969 1.00 88.00 104 LEU A C 1
ATOM 829 O O . LEU A 1 104 ? 9.641 4.797 -9.337 1.00 88.00 104 LEU A O 1
ATOM 833 N N . THR A 1 105 ? 8.192 4.108 -7.772 1.00 87.50 105 THR A N 1
ATOM 834 C CA . THR A 1 105 ? 9.220 3.646 -6.831 1.00 87.50 105 THR A CA 1
ATOM 835 C C . THR A 1 105 ? 10.009 2.482 -7.421 1.00 87.50 105 THR A C 1
ATOM 837 O O . THR A 1 105 ? 11.239 2.515 -7.409 1.00 87.50 105 THR A O 1
ATOM 840 N N . CYS A 1 106 ? 9.335 1.502 -8.026 1.00 84.00 106 CYS A N 1
ATOM 841 C CA . CYS A 1 106 ? 9.996 0.407 -8.728 1.00 84.00 106 CYS A CA 1
ATOM 842 C C . CYS A 1 106 ? 10.906 0.910 -9.861 1.00 84.00 106 CYS A C 1
ATOM 844 O O . CYS A 1 106 ? 12.044 0.455 -9.974 1.00 84.00 106 CYS A O 1
ATOM 846 N N . MET A 1 107 ? 10.447 1.874 -10.667 1.00 79.88 107 MET A N 1
ATOM 847 C CA . MET A 1 107 ? 11.261 2.461 -11.740 1.00 79.88 107 MET A CA 1
ATOM 848 C C . MET A 1 107 ? 12.524 3.132 -11.191 1.00 79.88 107 MET A C 1
ATOM 850 O O . MET A 1 107 ? 13.625 2.853 -11.663 1.00 79.88 107 MET A O 1
ATOM 854 N N . LYS A 1 108 ? 12.391 3.954 -10.143 1.00 82.56 108 LYS A N 1
ATOM 855 C CA . LYS A 1 108 ? 13.531 4.624 -9.493 1.00 82.56 108 LYS A CA 1
ATOM 856 C C . LYS A 1 108 ? 14.540 3.632 -8.911 1.00 82.56 108 LYS A C 1
ATOM 858 O O . LYS A 1 108 ? 15.745 3.874 -8.973 1.00 82.56 108 LYS A O 1
ATOM 863 N N . LEU A 1 109 ? 14.063 2.522 -8.348 1.00 76.25 109 LEU A N 1
ATOM 864 C CA . LEU A 1 109 ? 14.927 1.448 -7.854 1.00 76.25 109 LEU A CA 1
ATOM 865 C C . LEU A 1 109 ? 15.686 0.772 -9.006 1.00 76.25 109 LEU A C 1
ATOM 867 O O . LEU A 1 109 ? 16.886 0.534 -8.886 1.00 76.25 109 LEU A O 1
ATOM 871 N N . SER A 1 110 ? 15.030 0.557 -10.151 1.00 72.00 110 SER A N 1
ATOM 872 C CA . SER A 1 110 ? 15.677 0.007 -11.349 1.00 72.00 110 SER A CA 1
ATOM 873 C C . SER A 1 110 ? 16.776 0.896 -11.922 1.00 72.00 110 SER A C 1
ATOM 875 O O . SER A 1 110 ? 17.762 0.376 -12.442 1.00 72.00 110 SER A O 1
ATOM 877 N N . GLU A 1 111 ? 16.623 2.217 -11.859 1.00 70.69 111 GLU A N 1
ATOM 878 C CA . GLU A 1 111 ? 17.637 3.153 -12.355 1.00 70.69 111 GLU A CA 1
ATOM 879 C C . GLU A 1 111 ? 18.877 3.204 -11.456 1.00 70.69 111 GLU A C 1
ATOM 881 O O . GLU A 1 111 ? 19.994 3.351 -11.954 1.00 70.69 111 GLU A O 1
ATOM 886 N N . ARG A 1 112 ? 18.695 3.074 -10.134 1.00 65.69 112 ARG A N 1
ATOM 887 C CA . ARG A 1 112 ? 19.782 3.191 -9.152 1.00 65.69 112 ARG A CA 1
ATOM 888 C C . ARG A 1 112 ? 20.726 1.987 -9.162 1.00 65.69 112 ARG A C 1
ATOM 890 O O . ARG A 1 112 ? 21.926 2.182 -8.988 1.00 65.69 112 ARG A O 1
ATOM 897 N N . ASP A 1 113 ? 20.209 0.776 -9.366 1.00 56.97 113 ASP A N 1
ATOM 898 C CA . ASP A 1 113 ? 21.005 -0.444 -9.188 1.00 56.97 113 ASP A CA 1
ATOM 899 C C . ASP A 1 113 ? 21.777 -0.899 -10.435 1.00 56.97 113 ASP A C 1
ATOM 901 O O . ASP A 1 113 ? 22.642 -1.767 -10.315 1.00 56.97 113 ASP A O 1
ATOM 905 N N . GLY A 1 114 ? 21.528 -0.334 -11.629 1.00 51.06 114 GLY A N 1
ATOM 906 C CA . GLY A 1 114 ? 22.284 -0.593 -12.877 1.00 51.06 114 GLY A CA 1
ATOM 907 C C . GLY A 1 114 ? 22.301 -2.054 -13.376 1.00 51.06 114 GLY A C 1
ATOM 908 O O . GLY A 1 114 ? 22.708 -2.345 -14.499 1.00 51.06 114 GLY A O 1
ATOM 909 N N . LYS A 1 115 ? 21.821 -2.974 -12.548 1.00 48.09 115 LYS A N 1
ATOM 910 C CA . LYS A 1 115 ? 21.629 -4.399 -12.728 1.00 48.09 115 LYS A CA 1
ATOM 911 C C . LYS A 1 115 ? 20.159 -4.614 -12.420 1.00 48.09 115 LYS A C 1
ATOM 913 O O . LYS A 1 115 ? 19.697 -4.155 -11.380 1.00 48.09 115 LYS A O 1
ATOM 918 N N . LEU A 1 116 ? 19.447 -5.252 -13.352 1.00 48.31 116 LEU A N 1
ATOM 919 C CA . LEU A 1 116 ? 18.045 -5.651 -13.213 1.00 48.31 116 LEU A CA 1
ATOM 920 C C . LEU A 1 116 ? 17.733 -5.956 -11.748 1.00 48.31 116 LEU A C 1
ATOM 922 O O . LEU A 1 116 ? 18.331 -6.868 -11.175 1.00 48.31 116 LEU A O 1
ATOM 926 N N . VAL A 1 117 ? 16.874 -5.099 -11.194 1.00 51.44 117 VAL A N 1
ATOM 927 C CA . VAL A 1 117 ? 16.344 -5.074 -9.832 1.00 51.44 117 VAL A CA 1
ATOM 928 C C . VAL A 1 117 ? 16.408 -6.456 -9.186 1.00 51.44 117 VAL A C 1
ATOM 930 O O . VAL A 1 117 ? 15.945 -7.438 -9.776 1.00 51.44 117 VAL A O 1
ATOM 933 N N . SER A 1 118 ? 17.014 -6.545 -7.997 1.00 53.16 118 SER A N 1
ATOM 934 C CA . SER A 1 118 ? 17.085 -7.805 -7.254 1.00 53.16 118 SER A CA 1
ATOM 935 C C . SER A 1 118 ? 15.694 -8.442 -7.199 1.00 53.16 118 SER A C 1
ATOM 937 O O . SER A 1 118 ? 14.694 -7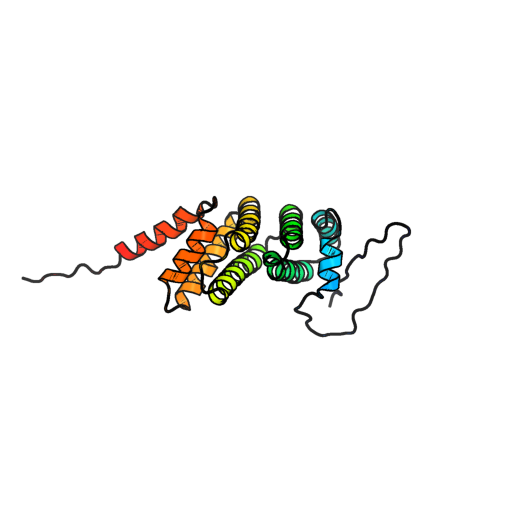.753 -6.992 1.00 53.16 118 SER A O 1
ATOM 939 N N . SER A 1 119 ? 15.615 -9.761 -7.391 1.00 58.00 119 SER A N 1
ATOM 940 C CA . SER A 1 119 ? 14.334 -10.486 -7.402 1.00 58.00 119 SER A CA 1
ATOM 941 C C . SER A 1 119 ? 13.464 -10.149 -6.184 1.00 58.00 119 SER A C 1
ATOM 943 O O . SER A 1 119 ? 12.246 -10.155 -6.283 1.00 58.00 119 SER A O 1
ATOM 945 N N . GLU A 1 120 ? 14.089 -9.827 -5.054 1.00 57.88 120 GLU A N 1
ATOM 946 C CA . GLU A 1 120 ? 13.466 -9.510 -3.770 1.00 57.88 120 GLU A CA 1
ATOM 947 C C . GLU A 1 120 ? 12.743 -8.150 -3.764 1.00 57.88 120 GLU A C 1
ATOM 949 O O . GLU A 1 120 ? 11.599 -8.062 -3.321 1.00 57.88 120 GLU A O 1
ATOM 954 N N . SER A 1 121 ? 13.326 -7.111 -4.374 1.00 59.25 121 SER A N 1
ATOM 955 C CA . SER A 1 121 ? 12.707 -5.776 -4.450 1.00 59.25 121 SER A CA 1
ATOM 956 C C . SER A 1 121 ? 11.595 -5.669 -5.504 1.00 59.25 121 SER A C 1
ATOM 958 O O . SER A 1 121 ? 10.812 -4.723 -5.479 1.00 59.25 121 SER A O 1
ATOM 960 N N . ILE A 1 122 ? 11.461 -6.657 -6.394 1.00 71.44 122 ILE A N 1
ATOM 961 C CA . ILE A 1 122 ? 10.278 -6.824 -7.256 1.00 71.44 122 ILE A CA 1
ATOM 962 C C . ILE A 1 122 ? 9.161 -7.588 -6.522 1.00 71.44 122 ILE A C 1
ATOM 964 O O . ILE A 1 122 ? 7.982 -7.363 -6.799 1.00 71.44 122 ILE A O 1
ATOM 968 N N . THR A 1 123 ? 9.502 -8.483 -5.588 1.00 81.25 123 THR A N 1
ATOM 969 C CA . THR A 1 123 ? 8.532 -9.379 -4.937 1.00 81.25 123 THR A CA 1
ATOM 970 C C . THR A 1 123 ? 7.513 -8.624 -4.085 1.00 81.25 123 THR A C 1
ATOM 972 O O . THR A 1 123 ? 6.318 -8.884 -4.219 1.00 81.25 123 THR A O 1
ATOM 975 N N . TRP A 1 124 ? 7.937 -7.652 -3.265 1.00 88.31 124 TRP A N 1
ATOM 976 C CA . TRP A 1 124 ? 6.992 -6.879 -2.442 1.00 88.31 124 TRP A CA 1
ATOM 977 C C . TRP A 1 124 ? 5.983 -6.117 -3.313 1.00 88.31 124 TRP A C 1
ATOM 979 O O . TRP A 1 124 ? 4.783 -6.154 -3.049 1.00 88.31 124 TRP 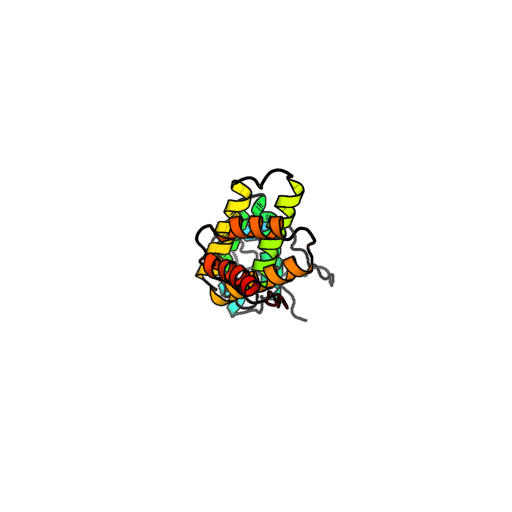A O 1
ATOM 989 N N . ALA A 1 125 ? 6.453 -5.482 -4.393 1.00 89.19 125 ALA A N 1
ATOM 990 C CA . ALA A 1 125 ? 5.609 -4.696 -5.284 1.00 89.19 125 ALA A CA 1
ATOM 991 C C . ALA A 1 125 ? 4.588 -5.588 -5.993 1.00 89.19 125 ALA A C 1
ATOM 993 O O . ALA A 1 125 ? 3.410 -5.245 -6.051 1.00 89.19 125 ALA A O 1
ATOM 994 N N . LYS A 1 126 ? 5.008 -6.772 -6.459 1.00 87.62 126 LYS A N 1
ATOM 995 C CA . LYS A 1 126 ? 4.099 -7.773 -7.034 1.00 87.62 126 LYS A CA 1
ATOM 996 C C . LYS A 1 126 ? 3.010 -8.189 -6.055 1.00 87.62 126 LYS A C 1
ATOM 998 O O . LYS A 1 126 ? 1.845 -8.219 -6.438 1.00 87.62 126 LYS A O 1
ATOM 1003 N N . ASN A 1 127 ? 3.372 -8.460 -4.802 1.00 89.62 127 ASN A N 1
ATOM 1004 C CA . ASN A 1 127 ? 2.412 -8.863 -3.776 1.00 89.62 127 ASN A CA 1
ATOM 1005 C C . ASN A 1 127 ? 1.384 -7.757 -3.511 1.00 89.62 127 ASN A C 1
ATOM 1007 O O . ASN A 1 127 ? 0.183 -8.017 -3.516 1.00 89.62 127 ASN A O 1
ATOM 1011 N N . VAL A 1 128 ? 1.841 -6.513 -3.351 1.00 92.12 128 VAL A N 1
ATOM 1012 C CA . VAL A 1 128 ? 0.957 -5.367 -3.108 1.00 92.12 128 VAL A CA 1
ATOM 1013 C C . VAL A 1 128 ? 0.047 -5.104 -4.313 1.00 92.12 128 VAL A C 1
ATOM 1015 O O . VAL A 1 128 ? -1.164 -4.973 -4.143 1.00 92.12 128 VAL A O 1
ATOM 1018 N N . LEU A 1 129 ? 0.589 -5.074 -5.536 1.00 92.00 129 LEU A N 1
ATOM 1019 C CA . LEU A 1 129 ? -0.199 -4.851 -6.756 1.00 92.00 129 LEU A CA 1
ATOM 1020 C C . LEU A 1 129 ? -1.207 -5.986 -6.999 1.00 92.00 129 LEU A C 1
ATOM 1022 O O . LEU A 1 129 ? -2.330 -5.718 -7.422 1.00 92.00 129 LEU A O 1
ATOM 1026 N N . ALA A 1 130 ? -0.855 -7.236 -6.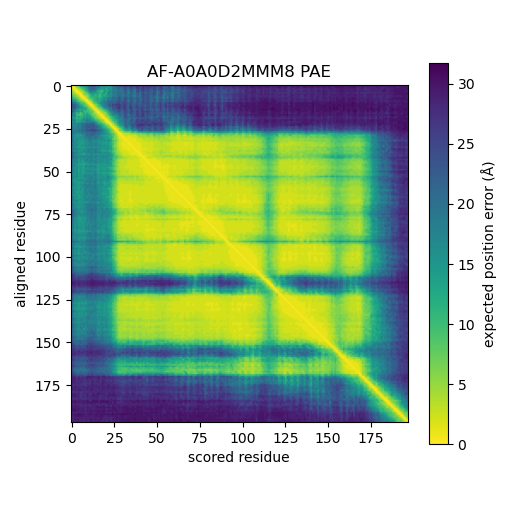677 1.00 89.81 130 ALA A N 1
ATOM 1027 C CA . ALA A 1 130 ? -1.781 -8.369 -6.710 1.00 89.81 130 ALA A CA 1
ATOM 1028 C C . ALA A 1 130 ? -2.958 -8.181 -5.743 1.00 89.81 130 ALA A C 1
ATOM 1030 O O . ALA A 1 130 ? -4.108 -8.389 -6.138 1.00 89.81 130 ALA A O 1
ATOM 1031 N N . THR A 1 131 ? -2.697 -7.729 -4.514 1.00 92.56 131 THR A N 1
ATOM 1032 C CA . THR A 1 131 ? -3.748 -7.401 -3.540 1.00 92.56 131 THR A CA 1
ATOM 1033 C C . THR A 1 131 ? -4.638 -6.260 -4.036 1.00 92.56 131 THR A C 1
ATOM 1035 O O . THR A 1 131 ? -5.864 -6.366 -3.980 1.00 92.56 131 THR A O 1
ATOM 1038 N N . ILE A 1 132 ? -4.053 -5.194 -4.593 1.00 92.38 132 ILE A N 1
ATOM 1039 C CA . ILE A 1 132 ? -4.825 -4.072 -5.147 1.00 92.38 132 ILE A CA 1
ATOM 1040 C C . ILE A 1 132 ? -5.710 -4.547 -6.303 1.00 92.38 132 ILE A C 1
ATOM 1042 O O . ILE A 1 132 ? -6.899 -4.250 -6.305 1.00 92.38 132 ILE A O 1
ATOM 1046 N N . ASN A 1 133 ? -5.181 -5.320 -7.253 1.00 90.62 133 ASN A N 1
ATOM 1047 C CA . ASN A 1 133 ? -5.964 -5.827 -8.382 1.00 90.62 133 ASN A CA 1
ATOM 1048 C C . ASN A 1 133 ? -7.088 -6.777 -7.949 1.00 90.62 133 ASN A C 1
ATOM 1050 O O . ASN A 1 133 ? -8.164 -6.780 -8.540 1.00 90.62 133 ASN A O 1
ATOM 1054 N N . LYS A 1 134 ? -6.855 -7.577 -6.905 1.00 91.69 134 LYS A N 1
ATOM 1055 C CA . LYS A 1 134 ? -7.884 -8.440 -6.322 1.00 91.69 134 LYS A CA 1
ATOM 1056 C C . LYS A 1 134 ? -9.048 -7.620 -5.753 1.00 91.69 134 LYS A C 1
ATOM 1058 O O . LYS A 1 134 ? -10.200 -7.987 -5.968 1.00 91.69 134 LYS A O 1
ATOM 1063 N N . ASN A 1 135 ? -8.757 -6.529 -5.043 1.00 91.44 135 ASN A N 1
ATOM 1064 C CA . ASN A 1 135 ? -9.773 -5.745 -4.330 1.00 91.44 135 ASN A CA 1
ATOM 1065 C C . ASN A 1 135 ? -10.396 -4.633 -5.198 1.00 91.44 135 ASN A C 1
ATOM 1067 O O . ASN A 1 135 ? -11.557 -4.274 -5.006 1.00 91.44 135 ASN A O 1
ATOM 1071 N N . TYR A 1 136 ? -9.641 -4.108 -6.165 1.00 91.50 136 TYR A N 1
ATOM 1072 C CA . TYR A 1 136 ? -9.977 -2.946 -6.992 1.00 91.50 136 TYR A CA 1
ATOM 1073 C C . TYR A 1 136 ? -9.553 -3.149 -8.458 1.00 91.50 136 TYR A C 1
ATOM 1075 O O . TYR A 1 136 ? -8.769 -2.358 -8.987 1.00 91.50 136 TYR A O 1
ATOM 1083 N N . PRO A 1 137 ? -10.044 -4.194 -9.152 1.00 89.44 137 PRO A N 1
ATOM 1084 C CA . PRO A 1 137 ? -9.543 -4.557 -10.476 1.00 89.44 137 PRO A CA 1
ATOM 1085 C C . PRO A 1 137 ? -9.703 -3.419 -11.485 1.00 89.44 137 PRO A C 1
ATOM 1087 O O . PRO A 1 137 ? -8.747 -3.060 -12.160 1.00 89.44 137 PRO A O 1
ATOM 1090 N N . SER A 1 138 ? -10.876 -2.790 -11.570 1.00 88.50 138 SER A N 1
ATOM 1091 C CA . SER A 1 138 ? -11.114 -1.710 -12.536 1.00 88.50 138 SER A CA 1
ATOM 1092 C C . SER A 1 138 ? -10.209 -0.495 -12.320 1.00 88.50 138 SER A C 1
ATOM 1094 O O . SER A 1 138 ? -9.641 0.014 -13.282 1.00 88.50 138 SER A O 1
ATOM 1096 N N . GLN A 1 139 ? -10.057 -0.050 -11.069 1.00 90.56 139 GLN A N 1
ATOM 1097 C CA . GLN A 1 139 ? -9.244 1.118 -10.719 1.00 90.56 139 GLN A CA 1
ATOM 1098 C C . GLN A 1 139 ? -7.767 0.815 -10.947 1.00 90.56 139 GLN A C 1
ATOM 1100 O O . GLN A 1 139 ? -7.060 1.596 -11.567 1.00 90.56 139 GLN A O 1
ATOM 1105 N N . PHE A 1 140 ? -7.326 -0.377 -10.543 1.00 90.12 140 PHE A N 1
ATOM 1106 C CA . PHE A 1 140 ? -5.971 -0.847 -10.784 1.00 90.12 140 PHE A CA 1
ATOM 1107 C C . PHE A 1 140 ? -5.594 -0.819 -12.270 1.00 90.12 140 PHE A C 1
ATOM 1109 O O . PHE A 1 140 ? -4.551 -0.277 -12.628 1.00 90.12 140 PHE A O 1
ATOM 1116 N N . HIS A 1 141 ? -6.444 -1.377 -13.140 1.00 87.44 141 HIS A N 1
ATOM 1117 C CA . HIS A 1 141 ? -6.181 -1.391 -14.581 1.00 87.44 141 HIS A CA 1
ATOM 1118 C C . HIS A 1 141 ? -6.185 0.027 -15.168 1.00 87.44 141 HIS A C 1
ATOM 1120 O O . HIS A 1 141 ? -5.325 0.333 -15.991 1.00 87.44 141 HIS A O 1
ATOM 1126 N N . GLY A 1 142 ? -7.109 0.889 -14.726 1.00 87.88 142 GLY A N 1
ATOM 1127 C CA . GLY A 1 142 ? -7.154 2.296 -15.129 1.00 87.88 142 GLY A CA 1
ATOM 1128 C C . GLY A 1 142 ? -5.876 3.045 -14.753 1.00 87.88 142 GLY A C 1
ATOM 1129 O O . GLY A 1 142 ? -5.220 3.605 -15.625 1.00 87.88 142 GLY A O 1
ATOM 1130 N N . ALA A 1 143 ? -5.471 2.960 -13.486 1.00 89.56 143 ALA A N 1
ATOM 1131 C CA . ALA A 1 143 ? -4.274 3.608 -12.962 1.00 89.56 143 ALA A CA 1
ATOM 1132 C C . ALA A 1 143 ? -2.985 3.104 -13.623 1.00 89.56 143 ALA A C 1
ATOM 1134 O O . ALA A 1 143 ? -2.108 3.890 -13.972 1.00 89.56 143 ALA A O 1
ATOM 1135 N N . ALA A 1 144 ? -2.866 1.789 -13.834 1.00 86.25 144 ALA A N 1
ATOM 1136 C CA . ALA A 1 144 ? -1.716 1.214 -14.524 1.00 86.25 144 ALA A CA 1
ATOM 1137 C C . ALA A 1 144 ? -1.642 1.686 -15.985 1.00 86.25 144 ALA A C 1
ATOM 1139 O O . ALA A 1 144 ? -0.555 1.992 -16.471 1.00 86.25 144 ALA A O 1
ATOM 1140 N N . HIS A 1 145 ? -2.783 1.764 -16.677 1.00 84.44 145 HIS A N 1
ATOM 1141 C CA . HIS A 1 145 ? -2.849 2.269 -18.045 1.00 84.44 145 HIS A CA 1
ATOM 1142 C C . HIS A 1 145 ? -2.485 3.758 -18.121 1.00 84.44 145 HIS A C 1
ATOM 1144 O O . HIS A 1 145 ? -1.668 4.138 -18.953 1.00 84.44 145 HIS A O 1
ATOM 1150 N N . GLU A 1 146 ? -3.043 4.593 -17.243 1.00 87.06 146 GLU A N 1
ATOM 1151 C CA . GLU A 1 146 ? -2.730 6.027 -17.170 1.00 87.06 146 GLU A CA 1
ATOM 1152 C C . GLU A 1 146 ? -1.238 6.264 -16.908 1.00 87.06 146 GLU A C 1
ATOM 1154 O O . GLU A 1 146 ? -0.584 6.987 -17.658 1.00 87.06 146 GLU A O 1
ATOM 1159 N N . PHE A 1 147 ? -0.663 5.553 -15.933 1.00 85.88 147 PHE A N 1
ATOM 1160 C CA . PHE A 1 147 ? 0.767 5.628 -15.637 1.00 85.88 147 PHE A CA 1
ATOM 1161 C C . PHE A 1 147 ? 1.640 5.257 -16.847 1.00 85.88 147 PHE A C 1
ATOM 1163 O O . PHE A 1 147 ? 2.681 5.871 -17.084 1.00 85.88 147 PHE A O 1
ATOM 1170 N N . LEU A 1 148 ? 1.234 4.243 -17.617 1.00 79.81 148 LEU A N 1
ATOM 1171 C CA . LEU A 1 148 ? 1.955 3.817 -18.817 1.00 79.81 148 LEU A CA 1
ATOM 1172 C C . LEU A 1 148 ? 1.903 4.870 -19.922 1.00 79.81 148 LEU A C 1
ATOM 1174 O O . LEU A 1 148 ? 2.926 5.123 -20.555 1.00 79.81 148 LEU A O 1
ATOM 1178 N N . GLU A 1 149 ? 0.743 5.480 -20.153 1.00 81.12 149 GLU A N 1
ATOM 1179 C CA . GLU A 1 149 ? 0.603 6.555 -21.136 1.00 81.12 149 GLU A CA 1
ATOM 1180 C C . GLU A 1 149 ? 1.457 7.772 -20.749 1.00 81.12 149 GLU A C 1
ATOM 1182 O O . GLU A 1 149 ? 2.219 8.275 -21.578 1.00 81.12 149 GLU A O 1
ATOM 1187 N N . ASP A 1 150 ? 1.451 8.167 -19.474 1.00 80.25 150 ASP A N 1
ATOM 1188 C CA . ASP A 1 150 ? 2.294 9.254 -18.967 1.00 80.25 150 ASP A CA 1
ATOM 1189 C C . ASP A 1 150 ? 3.791 8.949 -19.115 1.00 80.25 150 ASP A C 1
ATOM 1191 O O . ASP A 1 150 ? 4.583 9.796 -19.547 1.00 80.25 150 ASP A O 1
ATOM 1195 N N . ALA A 1 151 ? 4.199 7.718 -18.801 1.00 72.50 151 ALA A N 1
ATOM 1196 C CA . ALA A 1 151 ? 5.588 7.291 -18.918 1.00 72.50 151 ALA A CA 1
ATOM 1197 C C . ALA A 1 151 ? 6.072 7.264 -20.381 1.00 72.50 151 ALA A C 1
ATOM 1199 O O . ALA A 1 151 ? 7.226 7.616 -20.654 1.00 72.50 151 ALA A O 1
ATOM 1200 N N . LYS A 1 152 ? 5.201 6.898 -21.335 1.00 66.88 152 LYS A N 1
ATOM 1201 C CA . LYS A 1 152 ? 5.496 6.961 -22.778 1.00 66.88 152 LYS A CA 1
ATOM 1202 C C . LYS A 1 152 ? 5.697 8.397 -23.247 1.00 66.88 152 LYS A C 1
ATOM 1204 O O . LYS A 1 152 ? 6.682 8.675 -23.925 1.00 66.88 152 LYS A O 1
ATOM 1209 N N . VAL A 1 153 ? 4.820 9.317 -22.838 1.00 60.94 153 VAL A N 1
ATOM 1210 C CA . VAL A 1 153 ? 4.910 10.742 -23.209 1.00 60.94 153 VAL A CA 1
ATOM 1211 C C . VAL A 1 153 ? 6.224 11.370 -22.728 1.00 60.94 153 VAL A C 1
ATOM 1213 O O . VAL A 1 153 ? 6.771 12.250 -23.395 1.00 60.94 153 VAL A O 1
ATOM 1216 N N . GLN A 1 154 ? 6.764 10.913 -21.594 1.00 60.62 154 GLN A N 1
ATOM 1217 C CA . GLN A 1 154 ? 7.957 11.510 -20.988 1.00 60.62 154 GLN A CA 1
ATOM 1218 C C . GLN A 1 154 ? 9.296 10.854 -21.371 1.00 60.62 154 GLN A C 1
ATOM 1220 O O . GLN A 1 154 ? 10.342 11.485 -21.188 1.00 60.62 154 GLN A O 1
ATOM 1225 N N . SER A 1 155 ? 9.327 9.626 -21.905 1.00 54.62 155 SER A N 1
ATOM 1226 C CA . SER A 1 155 ? 10.592 8.894 -22.095 1.00 54.62 155 SER A CA 1
ATOM 1227 C C . SER A 1 155 ? 11.080 8.844 -23.555 1.00 54.62 155 SER A C 1
ATOM 1229 O O . SER A 1 155 ? 10.355 8.485 -24.472 1.00 54.62 155 SER A O 1
ATOM 1231 N N . LYS A 1 156 ? 12.378 9.116 -23.777 1.00 54.66 156 LYS A N 1
ATOM 1232 C CA . LYS A 1 156 ? 13.097 8.790 -25.035 1.00 54.66 156 LYS A CA 1
ATOM 1233 C C . LYS A 1 156 ? 13.575 7.324 -25.095 1.00 54.66 156 LYS A C 1
ATOM 1235 O O . LYS A 1 156 ? 14.261 6.947 -26.040 1.00 54.66 156 LYS A O 1
ATOM 1240 N N . LYS A 1 157 ? 13.296 6.526 -24.055 1.00 57.09 157 LYS A N 1
ATOM 1241 C CA . LYS A 1 157 ? 13.756 5.136 -23.847 1.00 57.09 157 LYS A CA 1
ATOM 1242 C C . LYS A 1 157 ? 12.563 4.208 -23.573 1.00 57.09 157 LYS A C 1
ATOM 1244 O O . LYS A 1 157 ? 12.570 3.426 -22.619 1.00 57.09 157 LYS A O 1
ATOM 1249 N N . GLU A 1 158 ? 11.549 4.334 -24.419 1.00 57.59 158 GLU A N 1
ATOM 1250 C CA . GLU A 1 158 ? 10.246 3.671 -24.310 1.00 57.59 158 GLU A CA 1
ATOM 1251 C C . GLU A 1 158 ? 10.362 2.150 -24.098 1.00 57.59 158 GLU A C 1
ATOM 1253 O O . GLU A 1 158 ? 9.694 1.590 -23.226 1.00 57.59 158 GLU A O 1
ATOM 1258 N N . ASP A 1 159 ? 11.306 1.505 -24.791 1.00 60.50 159 ASP A N 1
ATOM 1259 C CA . ASP A 1 159 ? 11.508 0.052 -24.740 1.00 60.50 159 ASP A CA 1
ATOM 1260 C C . ASP A 1 159 ? 11.886 -0.463 -23.339 1.00 60.50 159 ASP A C 1
ATOM 1262 O O . ASP A 1 159 ? 11.372 -1.485 -22.887 1.00 60.50 159 ASP A O 1
ATOM 1266 N N . THR A 1 160 ? 12.740 0.262 -22.607 1.00 65.06 160 THR A N 1
ATOM 1267 C CA . THR A 1 160 ? 13.227 -0.185 -21.284 1.00 65.06 160 THR A CA 1
ATOM 1268 C C . THR A 1 160 ? 12.185 -0.041 -20.177 1.00 65.06 160 THR A C 1
ATOM 1270 O O . THR A 1 160 ? 12.116 -0.878 -19.276 1.00 65.06 160 THR A O 1
ATOM 1273 N N . VAL A 1 161 ? 11.348 0.997 -20.258 1.00 64.44 161 VAL A N 1
ATOM 1274 C CA . VAL A 1 161 ? 10.276 1.250 -19.286 1.00 64.44 161 VAL A CA 1
ATOM 1275 C C . VAL A 1 161 ? 9.162 0.227 -19.466 1.00 64.44 161 VAL A C 1
ATOM 1277 O O . VAL A 1 161 ? 8.733 -0.400 -18.496 1.00 64.44 161 VAL A O 1
ATOM 1280 N N . CYS A 1 162 ? 8.750 -0.008 -20.714 1.00 64.19 162 CYS A N 1
ATOM 1281 C CA . CYS A 1 162 ? 7.721 -0.990 -21.030 1.00 64.19 162 CYS A CA 1
ATOM 1282 C C . CYS A 1 162 ? 8.151 -2.408 -20.636 1.00 64.19 162 CYS A C 1
ATOM 1284 O O . CYS A 1 162 ? 7.345 -3.147 -20.075 1.00 64.19 162 CYS A O 1
ATOM 1286 N N . GLU A 1 163 ? 9.413 -2.791 -20.864 1.00 68.69 163 GLU A N 1
ATOM 1287 C CA . GLU A 1 163 ? 9.923 -4.111 -20.471 1.00 68.69 163 GLU A CA 1
ATOM 1288 C C . GLU A 1 163 ? 9.944 -4.293 -18.944 1.00 68.69 163 GLU A C 1
ATOM 1290 O O . GLU A 1 163 ? 9.549 -5.343 -18.431 1.00 68.69 163 GLU A O 1
ATOM 1295 N N . PHE A 1 164 ? 10.373 -3.272 -18.199 1.00 7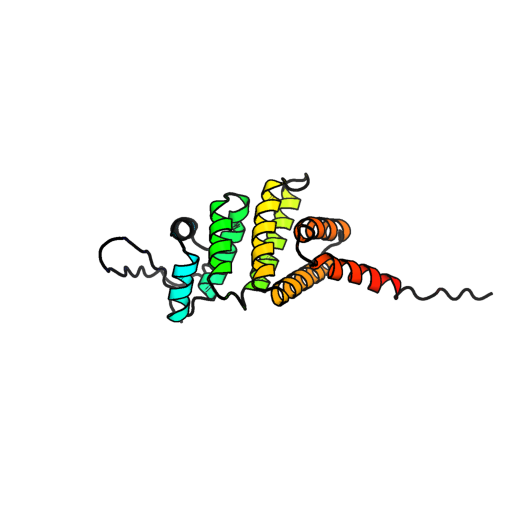0.75 164 PHE A N 1
ATOM 1296 C CA . PHE A 1 164 ? 10.411 -3.319 -16.739 1.00 70.75 164 PHE A CA 1
ATOM 1297 C C . PHE A 1 164 ? 9.010 -3.415 -16.126 1.00 70.75 164 PHE A C 1
ATOM 1299 O O . PHE A 1 164 ? 8.752 -4.283 -15.288 1.00 70.75 164 PHE A O 1
ATOM 1306 N N . LEU A 1 165 ? 8.090 -2.565 -16.585 1.00 71.75 165 LEU A N 1
ATOM 1307 C CA . LEU A 1 165 ? 6.705 -2.575 -16.125 1.00 71.75 165 LEU A CA 1
ATOM 1308 C C . LEU A 1 165 ? 6.013 -3.883 -16.514 1.00 71.75 165 LEU A C 1
ATOM 1310 O O . LEU A 1 165 ? 5.334 -4.471 -15.676 1.00 71.75 165 LEU A O 1
ATOM 1314 N N . SER A 1 166 ? 6.283 -4.411 -17.713 1.00 70.62 166 SER A N 1
ATOM 1315 C CA . SER A 1 166 ? 5.827 -5.749 -18.099 1.00 70.62 166 SER A CA 1
ATOM 1316 C C . SER A 1 166 ? 6.309 -6.793 -17.090 1.00 70.62 166 SER A C 1
ATOM 1318 O O . SER A 1 166 ? 5.495 -7.527 -16.561 1.00 70.62 166 SER A O 1
ATOM 1320 N N . LYS A 1 167 ? 7.589 -6.818 -16.696 1.00 73.56 167 LYS A N 1
ATOM 1321 C CA . LYS A 1 167 ? 8.101 -7.806 -15.717 1.00 73.56 167 LYS A CA 1
ATOM 1322 C C . LYS A 1 167 ? 7.447 -7.731 -14.331 1.00 73.56 167 LYS A C 1
ATOM 1324 O O . LYS A 1 167 ? 7.359 -8.757 -13.646 1.00 73.56 167 LYS A O 1
ATOM 1329 N N . ILE A 1 168 ? 7.032 -6.543 -13.891 1.00 74.94 168 ILE A N 1
ATOM 1330 C CA . ILE A 1 168 ? 6.313 -6.356 -12.621 1.00 74.94 168 ILE A CA 1
ATOM 1331 C C . ILE A 1 168 ? 4.867 -6.834 -12.756 1.00 74.94 168 ILE A C 1
ATOM 1333 O O . ILE A 1 168 ? 4.369 -7.522 -11.868 1.00 74.94 168 ILE A O 1
ATOM 1337 N N . LEU A 1 169 ? 4.222 -6.520 -13.878 1.00 72.69 169 LEU A N 1
ATOM 1338 C CA . LEU A 1 169 ? 2.796 -6.749 -14.101 1.00 72.69 169 LEU A CA 1
ATOM 1339 C C . LEU A 1 169 ? 2.475 -8.153 -14.659 1.00 72.69 169 LEU A C 1
ATOM 1341 O O . LEU A 1 169 ? 1.383 -8.656 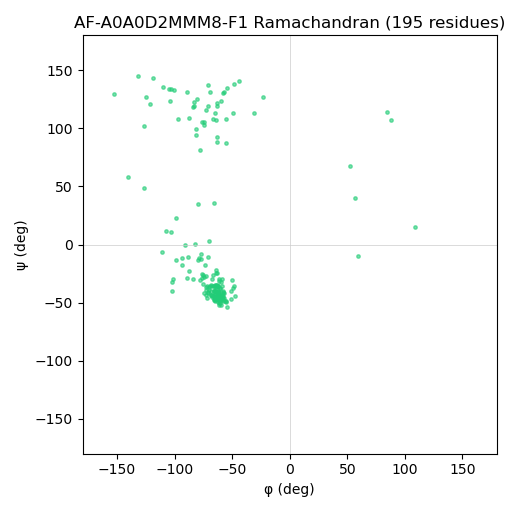-14.438 1.00 72.69 169 LEU A O 1
ATOM 1345 N N . ASP A 1 170 ? 3.422 -8.832 -15.304 1.00 68.06 170 ASP A N 1
ATOM 1346 C CA . ASP A 1 170 ? 3.254 -10.158 -15.936 1.00 68.06 170 ASP A CA 1
ATOM 1347 C C . ASP A 1 170 ? 3.103 -11.304 -14.911 1.00 68.06 170 ASP A C 1
ATOM 1349 O O . ASP A 1 170 ? 2.714 -12.423 -15.227 1.00 68.06 170 ASP A O 1
ATOM 1353 N N . GLY A 1 171 ? 3.363 -11.032 -13.630 1.00 53.19 171 GLY A N 1
ATOM 1354 C CA . GLY A 1 171 ? 3.423 -12.036 -12.571 1.00 53.19 171 GLY A CA 1
ATOM 1355 C C . GLY A 1 171 ? 2.091 -12.530 -11.996 1.00 53.19 171 GLY A C 1
ATOM 1356 O O . GLY A 1 171 ? 2.115 -12.815 -10.806 1.00 53.19 171 GLY A O 1
ATOM 1357 N N . ASN A 1 172 ? 1.002 -12.655 -12.783 1.00 50.62 172 ASN A N 1
ATOM 1358 C CA . ASN A 1 172 ? -0.372 -13.099 -12.399 1.00 50.62 172 ASN A CA 1
ATOM 1359 C C . ASN A 1 172 ? -1.458 -11.994 -12.388 1.00 50.62 172 ASN A C 1
ATOM 1361 O O . ASN A 1 172 ? -2.545 -12.172 -11.838 1.00 50.62 172 ASN A O 1
ATOM 1365 N N . LEU A 1 173 ? -1.194 -10.841 -12.997 1.00 52.78 173 LEU A N 1
ATOM 1366 C CA . LEU A 1 173 ? -2.196 -9.801 -13.226 1.00 52.78 173 LEU A CA 1
ATOM 1367 C C . LEU A 1 173 ? -2.560 -9.883 -14.712 1.00 52.78 173 LEU A C 1
ATOM 1369 O O . LEU A 1 173 ? -1.670 -9.819 -15.552 1.00 52.78 173 LEU A O 1
ATOM 1373 N N . ASN A 1 174 ? -3.835 -10.059 -15.069 1.00 48.00 174 ASN A N 1
ATOM 1374 C CA . ASN A 1 174 ? -4.318 -10.196 -16.459 1.00 48.00 174 ASN A CA 1
ATOM 1375 C C . ASN A 1 174 ? -4.134 -8.918 -17.326 1.00 48.00 174 ASN A C 1
ATOM 1377 O O . ASN A 1 174 ? -4.952 -8.610 -18.186 1.00 48.00 174 ASN A O 1
ATOM 1381 N N . LEU A 1 175 ? -3.055 -8.163 -17.129 1.00 47.53 175 LEU A N 1
ATOM 1382 C CA . LEU A 1 175 ? -2.693 -6.954 -17.865 1.00 47.53 175 LEU A CA 1
ATOM 1383 C C . LEU A 1 175 ? -2.053 -7.242 -19.229 1.00 47.53 175 LEU A C 1
ATOM 1385 O O . LEU A 1 175 ? -1.968 -6.342 -20.061 1.00 47.53 175 LEU A O 1
ATOM 1389 N N . SER A 1 176 ? -1.653 -8.494 -19.486 1.00 43.94 176 SER A N 1
ATOM 1390 C CA . SER A 1 176 ? -1.122 -8.958 -20.779 1.00 43.94 176 SER A CA 1
ATOM 1391 C C . SER A 1 176 ? -2.004 -8.537 -21.968 1.00 43.94 176 SER A C 1
ATOM 1393 O O . SER A 1 176 ? -1.491 -8.158 -23.022 1.00 43.94 176 SER A O 1
ATOM 1395 N N . ILE A 1 177 ? -3.330 -8.509 -21.782 1.00 42.91 177 ILE A N 1
ATOM 1396 C CA . ILE A 1 177 ? -4.290 -8.131 -22.830 1.00 42.91 177 ILE A CA 1
ATOM 1397 C C . ILE A 1 177 ? -4.170 -6.639 -23.187 1.00 42.91 177 ILE A C 1
ATOM 1399 O O . ILE A 1 177 ? -4.086 -6.307 -24.368 1.00 42.91 177 ILE A O 1
ATOM 1403 N N . ALA A 1 178 ? -4.047 -5.748 -22.196 1.00 43.47 178 ALA A N 1
ATOM 1404 C CA . ALA A 1 178 ? -3.921 -4.305 -22.429 1.00 43.47 178 ALA A CA 1
ATOM 1405 C C . ALA A 1 178 ? -2.578 -3.928 -23.089 1.00 43.47 178 ALA A C 1
ATOM 1407 O O . ALA A 1 178 ? -2.524 -3.058 -23.958 1.00 43.47 178 ALA A O 1
ATOM 1408 N N . PHE A 1 179 ? -1.491 -4.631 -22.746 1.00 43.44 179 PHE A N 1
ATOM 1409 C CA . PHE A 1 179 ? -0.196 -4.442 -23.412 1.00 43.44 179 PHE A CA 1
ATOM 1410 C C . PHE A 1 179 ? -0.200 -4.946 -24.862 1.00 43.44 179 PHE A C 1
ATOM 1412 O O . PHE A 1 179 ? 0.426 -4.330 -25.728 1.00 43.44 179 PHE A O 1
ATOM 1419 N N . SER A 1 180 ? -0.919 -6.036 -25.148 1.00 39.75 180 SER A N 1
ATOM 1420 C CA . SER A 1 180 ? -1.006 -6.612 -26.495 1.00 39.75 180 SER A CA 1
ATOM 1421 C C . SER A 1 180 ? -1.779 -5.709 -27.462 1.00 39.75 180 SER A C 1
ATOM 1423 O O . SER A 1 180 ? -1.341 -5.502 -28.595 1.00 39.75 180 SER A O 1
ATOM 1425 N N . GLU A 1 181 ? -2.868 -5.079 -27.010 1.00 39.44 181 GLU A N 1
ATOM 1426 C CA . GLU A 1 181 ? -3.660 -4.171 -27.853 1.00 39.44 181 GLU A CA 1
ATOM 1427 C C . GLU A 1 181 ? -2.904 -2.893 -28.243 1.00 39.44 181 GLU A C 1
ATOM 1429 O O . GLU A 1 181 ? -3.111 -2.372 -29.343 1.00 39.44 181 GLU A O 1
ATOM 1434 N N . SER A 1 182 ? -1.929 -2.456 -27.434 1.00 41.38 182 SER A N 1
ATOM 1435 C CA . SER A 1 182 ? -1.048 -1.345 -27.814 1.00 41.38 182 SER A CA 1
ATOM 1436 C C . SER A 1 182 ? -0.198 -1.669 -29.050 1.00 41.38 182 SER A C 1
ATOM 1438 O O . SER A 1 182 ? -0.033 -0.810 -29.908 1.00 41.38 182 SER A O 1
ATOM 1440 N N . LYS A 1 183 ? 0.248 -2.923 -29.238 1.00 41.75 183 LYS A N 1
ATOM 1441 C CA . LYS A 1 183 ? 0.949 -3.350 -30.467 1.00 41.75 183 LYS A CA 1
ATOM 1442 C C . LYS A 1 183 ? 0.018 -3.482 -31.673 1.00 41.75 183 LYS A C 1
ATOM 1444 O O . LYS A 1 183 ? 0.473 -3.319 -32.805 1.00 41.75 183 LYS A O 1
ATOM 1449 N N . ILE A 1 184 ? -1.269 -3.753 -31.457 1.00 44.72 184 ILE A N 1
ATOM 1450 C CA . ILE A 1 184 ? -2.246 -3.923 -32.542 1.00 44.72 184 ILE A CA 1
ATOM 1451 C C . ILE A 1 184 ? -2.679 -2.559 -33.111 1.00 44.72 184 ILE A C 1
ATOM 1453 O O . ILE A 1 184 ? -2.892 -2.449 -34.320 1.00 44.72 184 ILE A O 1
ATOM 1457 N N . TRP A 1 185 ? -2.697 -1.490 -32.303 1.00 36.41 185 TRP A N 1
ATOM 1458 C CA . TRP A 1 185 ? -3.005 -0.134 -32.791 1.00 36.41 185 TRP A CA 1
ATOM 1459 C C . TRP A 1 185 ? -1.929 0.440 -33.735 1.00 36.41 185 TRP A C 1
ATOM 1461 O O . TRP A 1 185 ? -2.244 1.193 -34.662 1.00 36.41 185 TRP A O 1
ATOM 1471 N N . PHE A 1 186 ? -0.661 0.040 -33.568 1.00 42.00 186 PHE A N 1
ATOM 1472 C CA . PHE A 1 186 ? 0.435 0.486 -34.441 1.00 42.00 186 PHE A CA 1
ATOM 1473 C C . PHE A 1 186 ? 0.435 -0.190 -35.819 1.00 42.00 186 PHE A C 1
ATOM 1475 O O . PHE A 1 186 ? 0.879 0.414 -36.794 1.00 42.00 186 PHE A O 1
ATOM 1482 N N . ALA A 1 187 ? -0.119 -1.400 -35.946 1.00 44.91 187 ALA A N 1
ATOM 1483 C CA . ALA A 1 187 ? -0.188 -2.089 -37.235 1.00 44.91 187 ALA A CA 1
ATOM 1484 C C . ALA A 1 187 ? -1.247 -1.497 -38.191 1.00 44.91 187 ALA A C 1
ATOM 1486 O O . ALA A 1 187 ? -1.169 -1.737 -39.396 1.00 44.91 187 ALA A O 1
ATOM 1487 N N . SER A 1 188 ? -2.214 -0.709 -37.695 1.00 42.31 188 SER A N 1
ATOM 1488 C CA . SER A 1 188 ? -3.281 -0.129 -38.532 1.00 42.31 188 SER A CA 1
ATOM 1489 C C . SER A 1 188 ? -2.990 1.285 -39.058 1.00 42.31 188 SER A C 1
ATOM 1491 O O . SER A 1 188 ? -3.676 1.734 -39.975 1.00 42.31 188 SER A O 1
ATOM 1493 N N . HIS A 1 189 ? -1.948 1.963 -38.555 1.00 39.22 189 HIS A N 1
ATOM 1494 C CA . HIS A 1 189 ? -1.636 3.358 -38.908 1.00 39.22 189 HIS A CA 1
ATOM 1495 C C . HIS A 1 189 ? -0.469 3.536 -39.888 1.00 39.22 189 HIS A C 1
ATOM 1497 O O . HIS A 1 189 ? -0.050 4.663 -40.146 1.00 39.22 189 HIS A O 1
ATOM 1503 N N . HIS A 1 190 ? 0.035 2.465 -40.506 1.00 40.12 190 HIS A N 1
ATOM 1504 C CA . HIS A 1 190 ? 0.904 2.624 -41.670 1.00 40.12 190 HIS A CA 1
ATOM 1505 C C . HIS A 1 190 ? 0.059 3.063 -42.878 1.00 40.12 190 HIS A C 1
ATOM 1507 O O . HIS A 1 190 ? -0.773 2.280 -43.351 1.00 40.12 190 HIS A O 1
ATOM 1513 N N . PRO A 1 191 ? 0.268 4.271 -43.441 1.00 38.88 191 PRO A N 1
ATOM 1514 C CA . PRO A 1 191 ? -0.329 4.605 -44.719 1.00 38.88 191 PRO A CA 1
ATOM 1515 C C . PRO A 1 191 ? 0.266 3.641 -45.742 1.00 38.88 191 PRO A C 1
ATOM 1517 O O . PRO A 1 191 ? 1.485 3.598 -45.934 1.00 38.88 191 PRO A O 1
ATOM 1520 N N . LYS A 1 192 ? -0.590 2.839 -46.381 1.00 40.72 192 LYS A N 1
ATOM 1521 C CA . LYS A 1 192 ? -0.210 2.021 -47.534 1.00 40.72 192 LYS A CA 1
ATOM 1522 C C . LYS A 1 192 ? 0.522 2.934 -48.517 1.00 40.72 192 LYS A C 1
ATOM 1524 O O . LYS A 1 192 ? -0.082 3.854 -49.065 1.00 40.72 192 LYS A O 1
ATOM 1529 N N . ARG A 1 193 ? 1.824 2.697 -48.720 1.00 41.59 193 ARG A N 1
ATOM 1530 C CA . ARG A 1 193 ? 2.573 3.296 -49.828 1.00 41.59 193 ARG A CA 1
ATOM 1531 C C . ARG A 1 193 ? 1.834 2.922 -51.107 1.00 41.59 193 ARG A C 1
ATOM 1533 O O . ARG A 1 193 ? 1.861 1.764 -51.517 1.00 41.59 193 ARG A O 1
ATOM 1540 N N . TYR A 1 194 ? 1.168 3.897 -51.714 1.00 41.12 194 TYR A N 1
ATOM 1541 C CA . TYR A 1 194 ? 0.803 3.807 -53.115 1.00 41.12 194 TYR A CA 1
ATOM 1542 C C . TYR A 1 194 ? 2.110 3.780 -53.905 1.00 41.12 194 TYR A C 1
ATOM 1544 O O . TYR A 1 194 ? 2.829 4.773 -53.979 1.00 41.12 194 TYR A O 1
ATOM 1552 N N . ILE A 1 195 ? 2.439 2.608 -54.436 1.00 48.16 195 ILE A N 1
ATOM 1553 C CA . ILE A 1 195 ? 3.372 2.482 -55.548 1.00 48.16 195 ILE A CA 1
ATOM 1554 C C . ILE A 1 195 ? 2.565 2.906 -56.776 1.00 48.16 195 ILE A C 1
ATOM 1556 O O . ILE A 1 195 ? 1.664 2.183 -57.198 1.00 48.16 195 ILE A O 1
ATOM 1560 N N . SER A 1 196 ? 2.825 4.101 -57.301 1.00 42.88 196 SER A N 1
ATOM 1561 C CA . SER A 1 196 ? 2.425 4.448 -58.664 1.00 42.88 196 SER A CA 1
ATOM 1562 C C . SER A 1 196 ? 3.452 3.852 -59.623 1.00 42.88 196 SER A C 1
ATOM 1564 O O . SER A 1 196 ? 4.653 4.069 -59.442 1.00 42.88 196 SER A O 1
ATOM 1566 N N . ALA A 1 197 ? 2.949 3.070 -60.577 1.00 42.47 197 ALA A N 1
ATOM 1567 C CA . ALA A 1 197 ? 3.673 2.573 -61.743 1.00 42.47 197 ALA A CA 1
ATOM 1568 C C . ALA A 1 197 ? 4.164 3.712 -62.649 1.00 42.47 197 ALA A C 1
ATOM 1570 O O . ALA A 1 197 ? 3.535 4.797 -62.615 1.00 42.47 197 ALA A O 1
#

Secondary structure (DSSP, 8-state):
-PPP------SSS---------S-----S--HHHHHHHHTSTTHHHHHHHHHHHS--HHHHHHHHHHHHHHTTT-HHHHHHHHHHHHHS--TTTHHHHHHHHHHHHHHHHHHHSSS--HHHHHHHHHHHHHHHHH-HHHHHHHHHHHHHHHHHH-S-HHHHHHHHHHHHTTT-TTHHHHHHHHHHHHT-S-------

Foldseek 3Di:
DDDQFDDDDDPDDDDPPTDPDPDDDPCLADDPVVLVSLLPDVLSLQVVQVVVVVDVCLSVCLSSLLNLLVCCLPDVSSLVSNLSNLVRHPNPVNLLVNLLSNLVSLVVQCVVPVPGHDPSSLVSSLVNLVSSCVRPVPSSLVSLVVSLVVCCVPDPCNPVSVVSSCVSCVPPHPCVVVSVVVVVVVVVPDDPPPPDD

Solvent-accessible surface area (backbone atoms only — not comparable to full-atom values): 11966 Å² total; per-residue (Å²): 139,82,83,89,80,79,85,77,88,62,90,79,73,98,64,90,74,81,76,80,72,80,77,89,67,90,71,83,60,65,57,64,72,61,50,54,58,48,53,69,39,82,64,41,15,56,57,51,34,57,46,52,75,80,39,94,44,65,70,58,51,52,41,49,53,53,46,27,58,76,41,26,75,79,41,66,63,33,42,53,39,47,45,41,31,65,76,51,33,91,49,83,90,48,45,42,64,49,50,42,50,50,53,50,50,53,51,54,50,40,65,73,60,81,46,86,56,56,73,68,62,50,46,53,54,39,54,47,52,51,53,44,38,73,79,36,46,71,51,43,54,50,25,54,50,52,47,49,55,53,51,50,79,71,42,97,55,52,70,63,55,52,52,52,51,43,66,56,45,65,78,82,47,87,53,66,61,65,60,50,50,59,61,56,60,61,72,72,69,63,78,79,79,79,78,78,130

Sequence (197 aa):
VYPIFFPIFGFQSSFLIFVPLPQSQSVDVFPKKALESLRDIKDIGAVLLELSKEFNIDRFLAIQLEALVDQSSYDDSYHLALISVIDSVPLRNLVDPIVSKILLTCMKLSERDGKLVSSESITWAKNVLATINKNYPSQFHGAAHEFLEDAKVQSKKEDTVCEFLSKILDGNLNLSIAFSESKIWFASHHPKRYISA

Mean predicted aligned error: 13.52 Å

InterPro domains:
  IPR040191 U3 small nucleolar RNA-associated protein 10 [PTHR13457] (14-192)

Organism: Gossypium raimondii (NCBI:txid29730)

Nearest PDB structures (foldseek):
  8fit-assembly1_A  TM=3.427E-01  e=1.626E+00  synthetic construct
  4kyo-assembly1_B  TM=2.750E-01  e=1.626E+00  Homo sapiens
  3rib-assembly2_B  TM=2.824E-01  e=3.030E+00  Homo sapiens
  2hxo-assembly1_B  TM=1.991E-01  e=4.890E+00  Streptomyces coelicolor A3(2)